Protein AF-A0A7S1L2A6-F1 (afdb_monomer_lite)

InterPro domains:
  IPR002717 Histone acetyltransferase domain, MYST-type [PF01853] (45-205)
  IPR002717 Histone acetyltransferase domain, MYST-type [PS51726] (1-303)
  IPR016181 Acyl-CoA N-acyltransferase [SSF55729] (10-303)
  IPR036388 Winged helix-like DNA-binding domain superfamily [G3DSA:1.10.10.10] (182-202)
  IPR050603 MYST family histone acetyltransferases [PTHR10615] (9-316)

Foldseek 3Di:
DDQDPVNDAPDWDAAQAQRDTDNDPVVNVVVLVVCVVVLDWLHHDAQWQFDDLVLQKTKGKDQCVVSLSSLLSQLVVVVVVDVPRDNDSPSNQKIKIFMWGQCVPPVVPPDPPRDFGPVPDPSTRTGTFWIWIDGPPDQAALTEDTDGPPVCPPVCV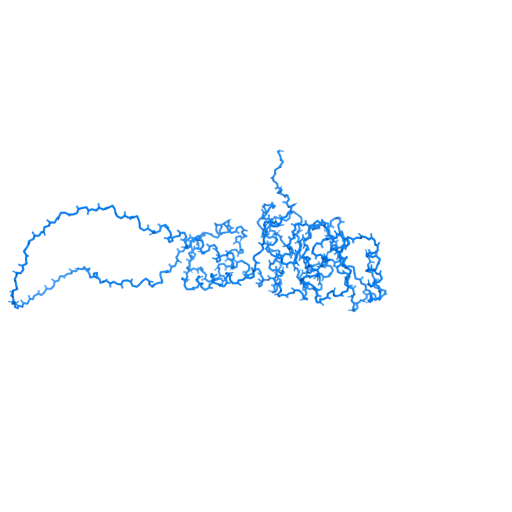LLLRVLVSLLLCVLQVHAYDYDDDDDPVRCVSLLVVLLLLLLVVVVVVVVVVVVVPDDDPPDDDDDDDDDDDDDDDDDDDDDDDDDDDDDDDDDDDPPPWDKDKDKDFLVVSCVVSSHDSVSSVVNCVVVVQFDDDDPRITTGTHTPVNSVVSVVVSVPDDDDNPSVRGHDSHHPDDDD

Organism: Neobodo designis (NCBI:txid312471)

Sequence (336 aa):
QFSPSSGLLHDAYVCPFTLAPFESAARLTRHLHAYVRSGAPLQVPGREIYCDDEAGLSLMELDGRQHTVFCRNVFLLAKCFLECKLVGHDTDLYTVYVVAVHANKRAAGFFRGLPAAADGSSSGPKIFAGYYSYERGSVDNNLACIVTLPCFQGHGLGRFLIEASYAVGYRKGIVGSPERPLSELGRAAYDRYWSEKVWRWVMEEAVGAVEQRRPVQPAAYDAPSNADLDTSRSKGEADGSAGDNESGAGPDGADTGALAVMRVTTHDVAKKLRLDASDVLETVLRLGLVHRTEGRALKLLVPPALAAHEIDRVRRTAAPFRAELLRGVTTTGGSD

Structure (mmCIF, N/CA/C/O backbone):
data_AF-A0A7S1L2A6-F1
#
_entry.id   AF-A0A7S1L2A6-F1
#
loop_
_atom_site.group_PDB
_atom_site.id
_atom_site.type_symbol
_atom_site.label_atom_id
_atom_site.label_alt_id
_atom_site.label_comp_id
_atom_site.label_asym_id
_atom_site.label_entity_id
_atom_site.label_seq_id
_atom_site.pdbx_PDB_ins_code
_atom_site.Cartn_x
_atom_site.Cartn_y
_atom_site.Cartn_z
_atom_site.occupancy
_atom_site.B_iso_or_equiv
_atom_site.auth_seq_id
_atom_site.auth_comp_id
_atom_site.auth_asym_id
_atom_site.auth_atom_id
_atom_site.pdbx_PDB_model_num
ATOM 1 N N . GLN A 1 1 ? 17.360 12.540 -17.311 1.00 49.62 1 GLN A N 1
ATOM 2 C CA . GLN A 1 1 ? 15.912 12.800 -17.169 1.00 49.62 1 GLN A CA 1
ATOM 3 C C . GLN A 1 1 ? 15.287 12.667 -18.544 1.00 49.62 1 GLN A C 1
ATOM 5 O O . GLN A 1 1 ? 15.895 13.125 -19.502 1.00 49.62 1 GLN A O 1
ATOM 10 N N . PHE A 1 2 ? 14.148 11.986 -18.649 1.00 57.25 2 PHE A N 1
ATOM 11 C CA . PHE A 1 2 ? 13.382 11.937 -19.890 1.00 57.25 2 PHE A CA 1
ATOM 12 C C . PHE A 1 2 ? 12.666 13.284 -20.061 1.00 57.25 2 PHE A C 1
ATOM 14 O O . PHE A 1 2 ? 11.938 13.692 -19.161 1.00 57.25 2 PHE A O 1
ATOM 21 N N . SER A 1 3 ? 12.919 13.979 -21.169 1.00 60.72 3 SER A N 1
ATOM 22 C CA . SER A 1 3 ? 12.213 15.204 -21.550 1.00 60.72 3 SER A CA 1
ATOM 23 C C . SER A 1 3 ? 11.768 15.032 -23.001 1.00 60.72 3 SER A C 1
ATOM 25 O O . SER A 1 3 ? 12.643 14.881 -23.861 1.00 60.72 3 SER A O 1
ATOM 27 N N . PRO A 1 4 ? 10.456 14.966 -23.287 1.00 62.94 4 PRO A N 1
ATOM 28 C CA . PRO A 1 4 ? 9.980 14.820 -24.653 1.00 62.94 4 PRO A CA 1
ATOM 29 C C . PRO A 1 4 ? 10.367 16.057 -25.467 1.00 62.94 4 PRO A C 1
ATOM 31 O O . PRO A 1 4 ? 10.271 17.187 -24.988 1.00 62.94 4 PRO A O 1
ATOM 34 N N . SER A 1 5 ? 10.771 15.856 -26.720 1.00 64.94 5 SER A N 1
ATOM 35 C CA . SER A 1 5 ? 11.212 16.936 -27.618 1.00 64.94 5 SER A CA 1
ATOM 36 C C . SER A 1 5 ? 10.139 18.000 -27.894 1.00 64.94 5 SER A C 1
ATOM 38 O O . SER A 1 5 ? 10.475 19.127 -28.236 1.00 64.94 5 SER A O 1
ATOM 40 N N . SER A 1 6 ? 8.859 17.662 -27.719 1.00 65.75 6 SER A N 1
ATOM 41 C CA . SER A 1 6 ? 7.696 18.552 -27.847 1.00 65.75 6 SER A CA 1
ATOM 42 C C . SER A 1 6 ? 7.247 19.194 -26.526 1.00 65.75 6 SER A C 1
ATOM 44 O O . SER A 1 6 ? 6.269 19.935 -26.518 1.00 65.75 6 SER A O 1
ATOM 46 N N . GLY A 1 7 ? 7.874 18.862 -25.392 1.00 69.12 7 GLY A N 1
ATOM 47 C CA . GLY A 1 7 ? 7.428 19.277 -24.053 1.00 69.12 7 GLY A CA 1
ATOM 48 C C . GLY A 1 7 ? 6.146 18.590 -23.548 1.00 69.12 7 GLY A C 1
ATOM 49 O O . GLY A 1 7 ? 5.866 18.635 -22.354 1.00 69.12 7 GLY A O 1
ATOM 50 N N . LEU A 1 8 ? 5.401 17.902 -24.420 1.00 72.88 8 LEU A N 1
ATOM 51 C CA . LEU A 1 8 ? 4.176 17.163 -24.105 1.00 72.88 8 LEU A CA 1
ATOM 52 C C . LEU A 1 8 ? 4.246 15.748 -24.680 1.00 72.88 8 LEU A C 1
ATOM 54 O O . LEU A 1 8 ? 4.584 15.563 -25.851 1.00 72.88 8 LEU A O 1
ATOM 58 N N . LEU A 1 9 ? 3.901 14.760 -23.855 1.00 75.69 9 LEU A N 1
ATOM 59 C CA . LEU A 1 9 ? 3.793 13.355 -24.236 1.00 75.69 9 LEU A CA 1
ATOM 60 C C . LEU A 1 9 ? 2.338 12.904 -24.050 1.00 75.69 9 LEU A C 1
ATOM 62 O O . LEU A 1 9 ? 1.871 12.838 -22.917 1.00 75.69 9 LEU A O 1
ATOM 66 N N . HIS A 1 10 ? 1.635 12.624 -25.152 1.00 81.62 10 HIS A N 1
ATOM 67 C CA . HIS A 1 10 ? 0.242 12.156 -25.115 1.00 81.62 10 HIS A CA 1
ATOM 68 C C . HIS A 1 10 ? 0.137 10.713 -24.613 1.00 81.62 10 HIS A C 1
ATOM 70 O O . HIS A 1 10 ? -0.637 10.443 -23.702 1.00 81.62 10 HIS A O 1
ATOM 76 N N . ASP A 1 11 ? 0.976 9.826 -25.154 1.00 86.69 11 ASP A N 1
ATOM 77 C CA . ASP A 1 11 ? 1.045 8.419 -24.768 1.00 86.69 11 ASP A CA 1
ATOM 78 C C . ASP A 1 11 ? 2.453 8.070 -24.284 1.00 86.69 11 ASP A C 1
ATOM 80 O O . ASP A 1 11 ? 3.447 8.367 -24.951 1.00 86.69 11 ASP A O 1
ATOM 84 N N . ALA A 1 12 ? 2.542 7.405 -23.133 1.00 90.06 12 ALA A N 1
ATOM 85 C CA . ALA A 1 12 ? 3.803 6.954 -22.557 1.00 90.06 12 ALA A CA 1
ATOM 86 C C . ALA A 1 12 ? 3.847 5.428 -22.451 1.00 90.06 12 ALA A C 1
ATOM 88 O O . ALA A 1 12 ? 2.955 4.795 -21.888 1.00 90.06 12 ALA A O 1
ATOM 89 N N . TYR A 1 13 ? 4.939 4.837 -22.926 1.00 91.38 13 TYR A N 1
ATOM 90 C CA . TYR A 1 13 ? 5.228 3.415 -22.777 1.00 91.38 13 TYR A CA 1
ATOM 91 C C . TYR A 1 13 ? 6.149 3.229 -21.576 1.00 91.38 13 TYR A C 1
ATOM 93 O O . TYR A 1 13 ? 7.265 3.737 -21.579 1.00 91.38 13 TYR A O 1
ATOM 101 N N . VAL A 1 14 ? 5.706 2.518 -20.543 1.00 93.19 14 VAL A N 1
ATOM 102 C CA . VAL A 1 14 ? 6.442 2.421 -19.272 1.00 93.19 14 VAL A CA 1
ATOM 103 C C . VAL A 1 14 ? 7.052 1.032 -19.108 1.00 93.19 14 VAL A C 1
ATOM 105 O O . VAL A 1 14 ? 6.375 0.020 -19.277 1.00 93.19 14 VAL A O 1
ATOM 108 N N . CYS A 1 15 ? 8.339 0.964 -18.760 1.00 93.50 15 CYS A N 1
ATOM 109 C CA . CYS A 1 15 ? 8.973 -0.314 -18.433 1.00 93.50 15 CYS A CA 1
ATOM 110 C C . CYS A 1 15 ? 8.440 -0.866 -17.096 1.00 93.50 15 CYS A C 1
ATOM 112 O O . CYS A 1 15 ? 8.539 -0.165 -16.091 1.00 93.50 15 CYS A O 1
ATOM 114 N N . PRO A 1 16 ? 7.972 -2.126 -17.019 1.00 91.62 16 PRO A N 1
ATOM 115 C CA . PRO A 1 16 ? 7.412 -2.695 -15.786 1.00 91.62 16 PRO A CA 1
ATOM 116 C C . PRO A 1 16 ? 8.430 -2.895 -14.648 1.00 91.62 16 PRO A C 1
ATOM 118 O O . PRO A 1 16 ? 8.027 -3.053 -13.497 1.00 91.62 16 PRO A O 1
ATOM 121 N N . PHE A 1 17 ? 9.732 -2.895 -14.958 1.00 92.88 17 PHE A N 1
ATOM 122 C CA . PHE A 1 17 ? 10.811 -3.136 -13.990 1.00 92.88 17 PHE A CA 1
ATOM 123 C C . PHE A 1 17 ? 11.500 -1.847 -13.537 1.00 92.88 17 PHE A C 1
ATOM 125 O O . PHE A 1 17 ? 11.810 -1.689 -12.363 1.00 92.88 17 PHE A O 1
ATOM 132 N N . THR A 1 18 ? 11.735 -0.903 -14.455 1.00 94.44 18 THR A N 1
ATOM 133 C CA . THR A 1 18 ? 12.445 0.357 -14.155 1.00 94.44 18 THR A CA 1
ATOM 134 C C . THR A 1 18 ? 11.518 1.565 -14.029 1.00 94.44 18 THR A C 1
ATOM 136 O O . THR A 1 18 ? 11.962 2.642 -13.624 1.00 94.44 18 THR A O 1
ATOM 139 N N . LEU A 1 19 ? 10.253 1.413 -14.436 1.00 95.12 19 LEU A N 1
ATOM 140 C CA . LEU A 1 19 ? 9.256 2.477 -14.579 1.00 95.12 19 LEU A CA 1
ATOM 141 C C . LEU A 1 19 ? 9.696 3.655 -15.456 1.00 95.12 19 LEU A C 1
ATOM 143 O O . LEU A 1 19 ? 9.077 4.714 -15.435 1.00 95.12 19 LEU A O 1
ATOM 147 N N . ALA A 1 20 ? 10.754 3.483 -16.249 1.00 93.25 20 ALA A N 1
ATOM 148 C CA . ALA A 1 20 ? 11.178 4.505 -17.189 1.00 93.25 20 ALA A CA 1
ATOM 149 C C . ALA A 1 20 ? 10.093 4.692 -18.270 1.00 93.25 20 ALA A C 1
ATOM 151 O O . ALA A 1 20 ? 9.668 3.687 -18.855 1.00 93.25 20 ALA A O 1
ATOM 152 N N . PRO A 1 21 ? 9.647 5.934 -18.534 1.00 91.81 21 PRO A N 1
ATOM 153 C CA . PRO A 1 21 ? 8.737 6.234 -19.630 1.00 91.81 21 PRO A CA 1
ATOM 154 C C . PRO A 1 21 ? 9.493 6.342 -20.964 1.00 91.81 21 PRO A C 1
ATOM 156 O O . PRO A 1 21 ? 10.633 6.807 -21.022 1.00 91.81 21 PRO A O 1
ATOM 159 N N . PHE A 1 22 ? 8.836 5.937 -22.047 1.00 91.06 22 PHE A N 1
ATOM 160 C CA . PHE A 1 22 ? 9.339 5.968 -23.417 1.00 91.06 22 PHE A CA 1
ATOM 161 C C . PHE A 1 22 ? 8.271 6.511 -24.373 1.00 91.06 22 PHE A C 1
ATOM 163 O O . PHE A 1 22 ? 7.085 6.244 -24.207 1.00 91.06 22 PHE A O 1
ATOM 170 N N . GLU A 1 23 ? 8.706 7.217 -25.419 1.00 89.88 23 GLU A N 1
ATOM 171 C CA . GLU A 1 23 ? 7.821 7.838 -26.429 1.00 89.88 23 GLU A CA 1
ATOM 172 C C . GLU A 1 23 ? 7.161 6.837 -27.380 1.00 89.88 23 GLU A C 1
ATOM 174 O O . GLU A 1 23 ? 6.204 7.169 -28.067 1.00 89.88 23 GLU A O 1
ATOM 179 N N . SER A 1 24 ? 7.704 5.624 -27.493 1.00 90.31 24 SER A N 1
ATOM 180 C CA . SER A 1 24 ? 7.185 4.629 -28.427 1.00 90.31 24 SER A CA 1
ATOM 181 C C . SER A 1 24 ? 7.441 3.206 -27.957 1.00 90.31 24 SER A C 1
ATOM 183 O O . SER A 1 24 ? 8.443 2.924 -27.286 1.00 90.31 24 SER A O 1
ATOM 185 N N . ALA A 1 25 ? 6.574 2.289 -28.396 1.00 91.25 25 ALA A N 1
ATOM 186 C CA . ALA A 1 25 ? 6.720 0.856 -28.160 1.00 91.25 25 ALA A CA 1
ATOM 187 C C . ALA A 1 25 ? 8.102 0.345 -28.599 1.00 91.25 25 ALA A C 1
ATOM 189 O O . ALA A 1 25 ? 8.762 -0.362 -27.849 1.00 91.25 25 ALA A O 1
ATOM 190 N N . ALA A 1 26 ? 8.606 0.782 -29.760 1.00 92.12 26 ALA A N 1
ATOM 191 C CA . ALA A 1 26 ? 9.919 0.372 -30.261 1.00 92.12 26 ALA A CA 1
ATOM 192 C C . ALA A 1 26 ? 11.077 0.781 -29.328 1.00 92.12 26 ALA A C 1
ATOM 194 O O . ALA A 1 26 ? 12.044 0.032 -29.163 1.00 92.12 26 ALA A O 1
ATOM 195 N N . ARG A 1 27 ? 11.000 1.961 -28.691 1.00 92.50 27 ARG A N 1
ATOM 196 C CA . ARG A 1 27 ? 12.000 2.388 -27.697 1.00 92.50 27 ARG A CA 1
ATOM 197 C C . ARG A 1 27 ? 11.919 1.542 -26.429 1.00 92.50 27 ARG A C 1
ATOM 199 O O . ARG A 1 27 ? 12.965 1.095 -25.963 1.00 92.50 27 ARG A O 1
ATOM 206 N N . LEU A 1 28 ? 10.709 1.266 -25.938 1.00 92.69 28 LEU A N 1
ATOM 207 C CA . LEU A 1 28 ? 10.500 0.360 -24.808 1.00 92.69 28 LEU A CA 1
ATOM 208 C C . LEU A 1 28 ? 11.028 -1.052 -25.113 1.00 92.69 28 LEU A C 1
ATOM 210 O O . LEU A 1 28 ? 11.753 -1.616 -24.301 1.00 92.69 28 LEU A O 1
ATOM 214 N N . THR A 1 29 ? 10.738 -1.611 -26.289 1.00 91.81 29 THR A N 1
ATOM 215 C CA . THR A 1 29 ? 11.224 -2.937 -26.699 1.00 91.81 29 THR A CA 1
ATOM 216 C C . THR A 1 29 ? 12.749 -2.990 -26.718 1.00 91.81 29 THR A C 1
ATOM 218 O O . THR A 1 29 ? 13.339 -3.903 -26.142 1.00 91.81 29 THR A O 1
ATOM 221 N N . ARG A 1 30 ? 13.422 -1.985 -27.300 1.00 93.31 30 ARG A N 1
ATOM 222 C CA . ARG A 1 30 ? 14.895 -1.902 -27.267 1.00 93.31 30 ARG A CA 1
ATOM 223 C C . ARG A 1 30 ? 15.438 -1.818 -25.840 1.00 93.31 30 ARG A C 1
ATOM 225 O O . ARG A 1 30 ? 16.429 -2.481 -25.539 1.00 93.31 30 ARG A O 1
ATOM 232 N N . HIS A 1 31 ? 14.784 -1.044 -24.971 1.00 93.12 31 HIS A N 1
ATOM 233 C CA . HIS A 1 31 ? 15.132 -0.965 -23.550 1.00 93.12 31 HIS A CA 1
ATOM 234 C C . HIS A 1 31 ? 14.988 -2.320 -22.853 1.00 93.12 31 HIS A C 1
ATOM 236 O O . HIS A 1 31 ? 15.923 -2.755 -22.192 1.00 93.12 31 HIS A O 1
ATOM 242 N N . LEU A 1 32 ? 13.875 -3.031 -23.052 1.00 90.88 32 LEU A N 1
ATOM 243 C CA . LEU A 1 32 ? 13.658 -4.360 -22.474 1.00 90.88 32 LEU A CA 1
ATOM 244 C C . LEU A 1 32 ? 14.703 -5.373 -22.960 1.00 90.88 32 LEU A C 1
ATOM 246 O O . LEU A 1 32 ? 15.259 -6.100 -22.144 1.00 90.88 32 LEU A O 1
ATOM 250 N N . HIS A 1 33 ? 15.051 -5.381 -24.251 1.00 90.44 33 HIS A N 1
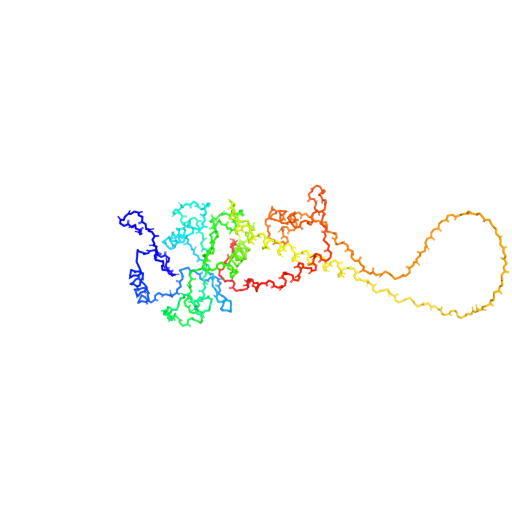ATOM 251 C CA . HIS A 1 33 ? 16.127 -6.240 -24.759 1.00 90.44 33 HIS A CA 1
ATOM 252 C C . HIS A 1 33 ? 17.491 -5.909 -24.144 1.00 90.44 33 HIS A C 1
ATOM 254 O O . HIS A 1 33 ? 18.275 -6.813 -23.860 1.00 90.44 33 HIS A O 1
ATOM 260 N N . ALA A 1 34 ? 17.807 -4.627 -23.950 1.00 91.94 34 ALA A N 1
ATOM 261 C CA . ALA A 1 34 ? 19.038 -4.223 -23.277 1.00 91.94 34 ALA A CA 1
ATOM 262 C C . ALA A 1 34 ? 19.036 -4.634 -21.795 1.00 91.94 34 ALA A C 1
ATOM 264 O O . ALA A 1 34 ? 20.033 -5.168 -21.320 1.00 91.94 34 ALA A O 1
ATOM 265 N N . TYR A 1 35 ? 17.909 -4.452 -21.105 1.00 90.56 35 TYR A N 1
ATOM 266 C CA . TYR A 1 35 ? 17.721 -4.821 -19.702 1.00 90.56 35 TYR A CA 1
ATOM 267 C C . TYR A 1 35 ? 17.848 -6.331 -19.470 1.00 90.56 35 TYR A C 1
ATOM 269 O O . TYR A 1 35 ? 18.517 -6.765 -18.545 1.00 90.56 35 TYR A O 1
ATOM 277 N N . VAL A 1 36 ? 17.268 -7.152 -20.346 1.00 88.19 36 VAL A N 1
ATOM 278 C CA . VAL A 1 36 ? 17.406 -8.614 -20.264 1.00 88.19 36 VAL A CA 1
ATOM 279 C C . VAL A 1 36 ? 18.858 -9.036 -20.511 1.00 88.19 36 VAL A C 1
ATOM 281 O O . VAL A 1 36 ? 19.393 -9.875 -19.793 1.00 88.19 36 VAL A O 1
ATOM 284 N N . ARG A 1 37 ? 19.531 -8.426 -21.498 1.00 89.12 37 ARG A N 1
ATOM 285 C CA . ARG A 1 37 ? 20.938 -8.731 -21.812 1.00 89.12 37 ARG A CA 1
ATOM 286 C C . ARG A 1 37 ? 21.925 -8.290 -20.738 1.00 89.12 37 ARG A C 1
ATOM 288 O O . ARG A 1 37 ? 23.016 -8.844 -20.693 1.00 89.12 37 ARG A O 1
ATOM 295 N N . SER A 1 38 ? 21.579 -7.316 -19.896 1.00 90.06 38 SER A N 1
ATOM 296 C CA . SER A 1 38 ? 22.456 -6.919 -18.792 1.00 90.06 38 SER A CA 1
ATOM 297 C C . SER A 1 38 ? 22.510 -7.960 -17.671 1.00 90.06 38 SER A C 1
ATOM 299 O O . SER A 1 38 ? 23.338 -7.826 -16.776 1.00 90.06 38 SER A O 1
ATOM 301 N N . GLY A 1 39 ? 21.637 -8.977 -17.699 1.00 86.31 39 GLY A N 1
ATOM 302 C CA . GLY A 1 39 ? 21.530 -9.974 -16.635 1.00 86.31 39 GLY A CA 1
ATOM 303 C C . GLY A 1 39 ? 20.910 -9.419 -15.351 1.00 86.31 39 GLY A C 1
ATOM 304 O O . GLY A 1 39 ? 20.994 -10.063 -14.307 1.00 86.31 39 GLY A O 1
ATOM 305 N N . ALA A 1 40 ? 20.302 -8.228 -15.403 1.00 87.06 40 ALA A N 1
ATOM 306 C CA . ALA A 1 40 ? 19.595 -7.673 -14.260 1.00 87.06 40 ALA A CA 1
ATOM 307 C C . ALA A 1 40 ? 18.397 -8.570 -13.879 1.00 87.06 40 ALA A C 1
ATOM 309 O O . ALA A 1 40 ? 17.716 -9.090 -14.770 1.00 87.06 40 ALA A O 1
ATOM 310 N N . PRO A 1 41 ? 18.097 -8.726 -12.577 1.00 88.44 41 PRO A N 1
ATOM 311 C CA . PRO A 1 41 ? 16.904 -9.439 -12.132 1.00 88.44 41 PRO A CA 1
ATOM 312 C C . PRO A 1 41 ? 15.642 -8.848 -12.765 1.00 88.44 41 PRO A C 1
ATOM 314 O O . PRO A 1 41 ? 15.485 -7.631 -12.783 1.00 88.44 41 PRO A O 1
ATOM 317 N N . LEU A 1 42 ? 14.719 -9.685 -13.250 1.00 90.81 42 LEU A N 1
ATOM 318 C CA . LEU A 1 42 ? 13.463 -9.236 -13.871 1.00 90.81 42 LEU A CA 1
ATOM 319 C C . LEU A 1 42 ? 12.436 -8.806 -12.814 1.00 90.81 42 LEU A C 1
ATOM 321 O O . LEU A 1 42 ? 11.355 -9.381 -12.690 1.00 90.81 42 LEU A O 1
ATOM 325 N N . GLN A 1 43 ? 12.795 -7.802 -12.023 1.00 92.31 43 GLN A N 1
ATOM 326 C CA . GLN A 1 43 ? 11.983 -7.268 -10.941 1.00 92.31 43 GLN A CA 1
ATOM 327 C C . GLN A 1 43 ? 12.241 -5.775 -10.731 1.00 92.31 43 GLN A C 1
ATOM 329 O O . GLN A 1 43 ? 13.247 -5.224 -11.181 1.00 92.31 43 GLN A O 1
ATOM 334 N N . VAL A 1 44 ? 11.325 -5.114 -10.026 1.00 94.44 44 VAL A N 1
ATOM 335 C CA . VAL A 1 44 ? 11.562 -3.755 -9.517 1.00 94.44 44 VAL A CA 1
ATOM 336 C C . VAL A 1 44 ? 12.776 -3.737 -8.567 1.00 94.44 44 VAL A C 1
ATOM 338 O O . VAL A 1 44 ? 13.068 -4.756 -7.937 1.00 94.44 44 VAL A O 1
ATOM 341 N N . PRO A 1 45 ? 13.514 -2.619 -8.447 1.00 95.12 45 PRO A N 1
ATOM 342 C CA . PRO A 1 45 ? 14.660 -2.532 -7.547 1.00 95.12 45 PRO A CA 1
ATOM 343 C C . PRO A 1 45 ? 14.237 -2.508 -6.071 1.00 95.12 45 PRO A C 1
ATOM 345 O O . PRO A 1 45 ? 13.060 -2.360 -5.741 1.00 95.12 45 PRO A O 1
ATOM 348 N N . GLY A 1 46 ? 15.228 -2.604 -5.185 1.00 94.75 46 GLY A N 1
ATOM 349 C CA . GLY A 1 46 ? 15.042 -2.572 -3.737 1.00 94.75 46 GLY A CA 1
ATOM 350 C C . GLY A 1 46 ? 15.306 -3.908 -3.066 1.00 94.75 46 GLY A C 1
ATOM 351 O O . GLY A 1 46 ? 15.622 -4.912 -3.707 1.00 94.75 46 GLY A O 1
ATOM 352 N N . ARG A 1 47 ? 15.168 -3.906 -1.743 1.00 95.12 47 ARG A N 1
ATOM 353 C CA . ARG A 1 47 ? 15.278 -5.105 -0.920 1.00 95.12 47 ARG A CA 1
ATOM 354 C C . ARG A 1 47 ? 13.915 -5.771 -0.818 1.00 95.12 47 ARG A C 1
ATOM 356 O O . ARG A 1 47 ? 12.964 -5.150 -0.353 1.00 95.12 47 ARG A O 1
ATOM 363 N N . GLU A 1 48 ? 13.821 -7.040 -1.195 1.00 95.12 48 GLU A N 1
ATOM 364 C CA . GLU A 1 48 ? 12.601 -7.813 -0.974 1.00 95.12 48 GLU A CA 1
ATOM 365 C C . GLU A 1 48 ? 12.410 -8.070 0.524 1.00 95.12 48 GLU A C 1
ATOM 367 O O . GLU A 1 48 ? 13.202 -8.772 1.155 1.00 95.12 48 GLU A O 1
ATOM 372 N N . ILE A 1 49 ? 11.360 -7.481 1.096 1.00 96.00 49 ILE A N 1
ATOM 373 C CA . ILE A 1 49 ? 11.012 -7.644 2.511 1.00 96.00 49 ILE A CA 1
ATOM 374 C C . ILE A 1 49 ? 9.811 -8.563 2.706 1.00 96.00 49 ILE A C 1
ATOM 376 O O . ILE A 1 49 ? 9.526 -8.939 3.830 1.00 96.00 49 ILE A O 1
ATOM 380 N N . TYR A 1 50 ? 9.097 -8.945 1.652 1.00 95.69 50 TYR A N 1
ATOM 381 C CA . TYR A 1 50 ? 7.983 -9.889 1.717 1.00 95.69 50 TYR A CA 1
ATOM 382 C C . TYR A 1 50 ? 7.890 -10.631 0.390 1.00 95.69 50 TYR A C 1
ATOM 384 O O . TYR A 1 50 ? 7.971 -10.002 -0.664 1.00 95.69 50 TYR A O 1
ATOM 392 N N . CYS A 1 51 ? 7.667 -11.940 0.438 1.00 93.81 51 CYS A N 1
ATOM 393 C CA . CYS A 1 51 ? 7.372 -12.748 -0.738 1.00 93.81 51 CYS A CA 1
ATOM 394 C C . CYS A 1 51 ? 6.331 -13.793 -0.353 1.00 93.81 51 CYS A C 1
ATOM 396 O O . CYS A 1 51 ? 6.580 -14.610 0.535 1.00 93.81 51 CYS A O 1
ATOM 398 N N . ASP A 1 52 ? 5.185 -13.751 -1.023 1.00 92.75 52 ASP A N 1
ATOM 399 C CA . ASP A 1 52 ? 4.145 -14.765 -0.934 1.00 92.75 52 ASP A CA 1
ATOM 400 C C . ASP A 1 52 ? 3.957 -15.364 -2.324 1.00 92.75 52 ASP A C 1
ATOM 402 O O . ASP A 1 52 ? 3.268 -14.814 -3.189 1.00 92.75 52 ASP A O 1
ATOM 406 N N . ASP A 1 53 ? 4.629 -16.492 -2.548 1.00 88.56 53 ASP A N 1
ATOM 407 C CA . ASP A 1 53 ? 4.530 -17.213 -3.809 1.00 88.56 53 ASP A CA 1
ATOM 408 C C . ASP A 1 53 ? 3.110 -17.739 -4.019 1.00 88.56 53 ASP A C 1
ATOM 410 O O . ASP A 1 53 ? 2.632 -17.739 -5.149 1.00 88.56 53 ASP A O 1
ATOM 414 N N . GLU A 1 54 ? 2.409 -18.168 -2.970 1.00 88.00 54 GLU A N 1
ATOM 415 C CA . GLU A 1 54 ? 1.042 -18.687 -3.074 1.00 88.00 54 GLU A CA 1
ATOM 416 C C . GLU A 1 54 ? 0.085 -17.589 -3.545 1.00 88.00 54 GLU A C 1
ATOM 418 O O . GLU A 1 54 ? -0.641 -17.767 -4.525 1.00 88.00 54 GLU A O 1
ATOM 423 N N . ALA A 1 55 ? 0.167 -16.408 -2.928 1.00 89.06 55 ALA A N 1
ATOM 424 C CA . ALA A 1 55 ? -0.591 -15.242 -3.357 1.00 89.06 55 ALA A CA 1
ATOM 425 C C . ALA A 1 55 ? -0.079 -14.646 -4.680 1.00 89.06 55 ALA A C 1
ATOM 427 O O . ALA A 1 55 ? -0.823 -13.916 -5.337 1.00 89.06 55 ALA A O 1
ATOM 428 N N . GLY A 1 56 ? 1.156 -14.941 -5.090 1.00 91.75 56 GLY A N 1
ATOM 429 C CA . GLY A 1 56 ? 1.770 -14.443 -6.318 1.00 91.75 56 GLY A CA 1
ATOM 430 C C . GLY A 1 56 ? 2.157 -12.965 -6.247 1.00 91.75 56 GLY A C 1
ATOM 431 O O . GLY A 1 56 ? 1.913 -12.226 -7.209 1.00 91.75 56 GLY A O 1
ATOM 432 N N . LEU A 1 57 ? 2.682 -12.511 -5.106 1.00 93.81 57 LEU A N 1
ATOM 433 C CA . LEU A 1 57 ? 3.091 -11.122 -4.897 1.00 93.81 57 LEU A CA 1
ATOM 434 C C . LEU A 1 57 ? 4.291 -10.983 -3.949 1.00 93.81 57 LEU A C 1
ATOM 436 O O . LEU A 1 57 ? 4.537 -11.824 -3.087 1.00 93.81 57 LEU A O 1
ATOM 440 N N . SER A 1 58 ? 5.000 -9.866 -4.083 1.00 95.31 58 SER A N 1
ATOM 441 C CA . SER A 1 58 ? 6.144 -9.482 -3.255 1.00 95.31 58 SER A CA 1
ATOM 442 C C . SER A 1 58 ? 6.051 -8.018 -2.823 1.00 95.31 58 SER A C 1
ATOM 444 O O . SER A 1 58 ? 5.428 -7.207 -3.510 1.00 95.31 58 SER A O 1
ATOM 446 N N . LEU A 1 59 ? 6.705 -7.664 -1.713 1.00 97.50 59 LEU A N 1
ATOM 447 C CA . LEU A 1 59 ? 6.891 -6.279 -1.268 1.00 97.50 59 LEU A CA 1
ATOM 448 C C . LEU A 1 59 ? 8.380 -5.935 -1.252 1.00 97.50 59 LEU A C 1
ATOM 450 O O . LEU A 1 59 ? 9.182 -6.603 -0.595 1.00 97.50 59 LEU A O 1
ATOM 454 N N . MET A 1 60 ? 8.723 -4.858 -1.945 1.00 97.25 60 MET A N 1
ATOM 455 C CA . MET A 1 60 ? 10.083 -4.355 -2.091 1.00 97.25 60 MET A CA 1
ATOM 456 C C . MET A 1 60 ? 10.212 -3.056 -1.303 1.00 97.25 60 MET A C 1
ATOM 458 O O . MET A 1 60 ? 9.391 -2.157 -1.466 1.00 97.25 60 MET A O 1
ATOM 462 N N . GLU A 1 61 ? 11.226 -2.951 -0.452 1.00 97.75 61 GLU A N 1
ATOM 463 C CA . GLU A 1 61 ? 11.579 -1.732 0.273 1.00 97.75 61 GLU A CA 1
ATOM 464 C C . GLU A 1 61 ? 12.711 -1.008 -0.454 1.00 97.75 61 GLU A C 1
ATOM 466 O O . GLU A 1 61 ? 13.760 -1.590 -0.744 1.00 97.75 61 GLU A O 1
ATOM 471 N N . LEU A 1 62 ? 12.500 0.274 -0.738 1.00 97.12 62 LEU A N 1
ATOM 472 C CA . LEU A 1 62 ? 13.447 1.127 -1.433 1.00 97.12 62 LEU A CA 1
ATOM 473 C C . LEU A 1 62 ? 13.780 2.348 -0.585 1.00 97.12 62 LEU A C 1
ATOM 475 O O . LEU A 1 62 ? 12.900 3.112 -0.181 1.00 97.12 62 LEU A O 1
ATOM 479 N N . ASP A 1 63 ? 15.074 2.584 -0.401 1.00 96.31 63 ASP A N 1
ATOM 480 C CA . ASP A 1 63 ? 15.574 3.874 0.048 1.00 96.31 63 ASP A CA 1
ATOM 481 C C . ASP A 1 63 ? 15.532 4.872 -1.121 1.00 96.31 63 ASP A C 1
ATOM 483 O O . ASP A 1 63 ? 16.231 4.696 -2.123 1.00 96.31 63 ASP A O 1
ATOM 487 N N . GLY A 1 64 ? 14.744 5.944 -1.001 1.00 95.00 64 GLY A N 1
ATOM 488 C CA . GLY A 1 64 ? 14.655 6.970 -2.037 1.00 95.00 64 GLY A CA 1
ATOM 489 C C . GLY A 1 64 ? 15.934 7.788 -2.265 1.00 95.00 64 GLY A C 1
ATOM 490 O O . GLY A 1 64 ? 16.029 8.439 -3.306 1.00 95.00 64 GLY A O 1
ATOM 491 N N . ARG A 1 65 ? 16.934 7.708 -1.370 1.00 94.56 65 ARG A N 1
ATOM 492 C CA . ARG A 1 65 ? 18.303 8.225 -1.582 1.00 94.56 65 ARG A CA 1
ATOM 493 C C . ARG A 1 65 ? 19.128 7.326 -2.495 1.00 94.56 65 ARG A C 1
ATOM 495 O O . ARG A 1 65 ? 19.938 7.815 -3.273 1.00 94.56 65 ARG A O 1
ATOM 502 N N . GLN A 1 66 ? 18.939 6.012 -2.380 1.00 96.06 66 GLN A N 1
ATOM 503 C CA . GLN A 1 66 ? 19.702 5.013 -3.136 1.00 96.06 66 GLN A CA 1
ATOM 504 C C . GLN A 1 66 ? 19.075 4.750 -4.510 1.00 96.06 66 GLN A C 1
ATOM 506 O O . GLN A 1 66 ? 19.778 4.521 -5.491 1.00 96.06 66 GLN A O 1
ATOM 511 N N . HIS A 1 67 ? 17.744 4.817 -4.600 1.00 95.62 67 HIS A N 1
ATOM 512 C CA . HIS A 1 67 ? 16.976 4.519 -5.809 1.00 95.62 67 HIS A CA 1
ATOM 513 C C . HIS A 1 67 ? 16.278 5.756 -6.398 1.00 95.62 67 HIS A C 1
ATOM 515 O O . HIS A 1 67 ? 15.169 5.660 -6.924 1.00 95.62 67 HIS A O 1
ATOM 521 N N . THR A 1 68 ? 16.939 6.918 -6.363 1.00 94.50 68 THR A N 1
ATOM 522 C CA . THR A 1 68 ? 16.394 8.231 -6.760 1.00 94.50 68 THR A CA 1
ATOM 523 C C . THR A 1 68 ? 15.660 8.220 -8.101 1.00 94.50 68 THR A C 1
ATOM 525 O O . THR A 1 68 ? 14.544 8.722 -8.206 1.00 94.50 68 THR A O 1
ATOM 528 N N . VAL A 1 69 ? 16.254 7.636 -9.149 1.00 94.00 69 VAL A N 1
ATOM 529 C CA . VAL A 1 69 ? 15.647 7.618 -10.494 1.00 94.00 69 VAL A CA 1
ATOM 530 C C . VAL A 1 69 ? 14.357 6.799 -10.513 1.00 94.00 69 VAL A C 1
ATOM 532 O O . VAL A 1 69 ? 13.348 7.254 -11.046 1.00 94.00 69 VAL A O 1
ATOM 535 N N . PHE A 1 70 ? 14.374 5.614 -9.903 1.00 95.62 70 PHE A N 1
ATOM 536 C CA . PHE A 1 70 ? 13.200 4.751 -9.851 1.00 95.62 70 PHE A CA 1
ATOM 537 C C . PHE A 1 70 ? 12.089 5.381 -9.004 1.00 95.62 70 PHE A C 1
ATOM 539 O O . PHE A 1 70 ? 10.951 5.462 -9.457 1.00 95.62 70 PHE A O 1
ATOM 546 N N . CYS A 1 71 ? 12.414 5.914 -7.823 1.00 95.75 71 CYS A N 1
ATOM 547 C CA . CYS A 1 71 ? 11.436 6.577 -6.959 1.00 95.75 71 CYS A CA 1
ATOM 548 C C . CYS A 1 71 ? 10.825 7.824 -7.617 1.00 95.75 71 CYS A C 1
ATOM 550 O O . CYS A 1 71 ? 9.624 8.053 -7.488 1.00 95.75 71 CYS A O 1
ATOM 552 N N . ARG A 1 72 ? 11.601 8.589 -8.399 1.00 94.25 72 ARG A N 1
ATOM 553 C CA . ARG A 1 72 ? 11.059 9.693 -9.210 1.00 94.25 72 ARG A CA 1
ATOM 554 C C . ARG A 1 72 ? 10.054 9.190 -10.243 1.00 94.25 72 ARG A C 1
ATOM 556 O O . ARG A 1 72 ? 8.986 9.780 -10.369 1.00 94.25 72 ARG A O 1
ATOM 563 N N . ASN A 1 73 ? 10.351 8.088 -10.931 1.00 94.50 73 ASN A N 1
ATOM 564 C CA . ASN A 1 73 ? 9.410 7.477 -11.872 1.00 94.50 73 ASN A CA 1
ATOM 565 C C . ASN A 1 73 ? 8.130 6.995 -11.167 1.00 94.50 73 ASN A C 1
ATOM 567 O O . ASN A 1 73 ? 7.038 7.236 -11.674 1.00 94.50 73 ASN A O 1
ATOM 571 N N . VAL A 1 74 ? 8.246 6.386 -9.977 1.00 95.06 74 VAL A N 1
ATOM 572 C CA . VAL A 1 74 ? 7.089 6.013 -9.142 1.00 95.06 74 VAL A CA 1
ATOM 573 C C . VAL A 1 74 ? 6.240 7.242 -8.822 1.00 95.06 74 VAL A C 1
ATOM 575 O O . VAL A 1 74 ? 5.028 7.203 -9.002 1.00 95.06 74 VAL A O 1
ATOM 578 N N . PHE A 1 75 ? 6.847 8.343 -8.373 1.00 94.00 75 PHE A N 1
ATOM 579 C CA . PHE A 1 75 ? 6.109 9.547 -7.978 1.00 94.00 75 PHE A CA 1
ATOM 580 C C . PHE A 1 75 ? 5.437 10.247 -9.159 1.00 94.00 75 PHE A C 1
ATOM 582 O O . PHE A 1 75 ? 4.310 10.719 -9.011 1.00 94.00 75 PHE A O 1
ATOM 589 N N . LEU A 1 76 ? 6.091 10.275 -10.323 1.00 91.44 76 LEU A N 1
ATOM 590 C CA . LEU A 1 76 ? 5.502 10.780 -11.563 1.00 91.44 76 LEU A CA 1
ATOM 591 C C . LEU A 1 76 ? 4.296 9.934 -11.981 1.00 91.44 76 LEU A C 1
ATOM 593 O O . LEU A 1 76 ? 3.225 10.483 -12.220 1.00 91.44 76 LEU A O 1
ATOM 597 N N . LEU A 1 77 ? 4.442 8.606 -11.987 1.00 92.12 77 LEU A N 1
ATOM 598 C CA . LEU A 1 77 ? 3.348 7.686 -12.302 1.00 92.12 77 LEU A CA 1
ATOM 599 C C . LEU A 1 77 ? 2.191 7.823 -11.302 1.00 92.12 77 LEU A C 1
ATOM 601 O O . LEU A 1 77 ? 1.027 7.830 -11.686 1.00 92.12 77 LEU A O 1
ATOM 605 N N . ALA A 1 78 ? 2.503 7.980 -10.017 1.00 93.06 78 ALA A N 1
ATOM 606 C CA . ALA A 1 78 ? 1.517 8.177 -8.964 1.00 93.06 78 ALA A CA 1
ATOM 607 C C . ALA A 1 78 ? 0.721 9.471 -9.139 1.00 93.06 78 ALA A C 1
ATOM 609 O O . ALA A 1 78 ? -0.481 9.485 -8.886 1.00 93.06 78 ALA A O 1
ATOM 610 N N . LYS A 1 79 ? 1.368 10.556 -9.585 1.00 91.38 79 LYS A N 1
ATOM 611 C CA . LYS A 1 79 ? 0.708 11.850 -9.793 1.00 91.38 79 LYS A CA 1
ATOM 612 C C . LYS A 1 79 ? -0.419 11.775 -10.825 1.00 91.38 79 LYS A C 1
ATOM 614 O O . LYS A 1 79 ? -1.378 12.538 -10.709 1.00 91.38 79 LYS A O 1
ATOM 619 N N . CYS A 1 80 ? -0.332 10.850 -11.782 1.00 90.81 80 CYS A N 1
ATOM 620 C CA . CYS A 1 80 ? -1.392 10.587 -12.756 1.00 90.81 80 CYS A CA 1
ATOM 621 C C . CYS A 1 80 ? -2.681 10.046 -12.115 1.00 90.81 80 CYS A C 1
ATOM 623 O O . CYS A 1 80 ? -3.741 10.158 -12.718 1.00 90.81 80 CYS A O 1
ATOM 625 N N . PHE A 1 81 ? -2.596 9.466 -10.912 1.00 91.75 81 PHE A N 1
ATOM 626 C CA . PHE A 1 81 ? -3.720 8.821 -10.221 1.00 91.75 81 PHE A CA 1
ATOM 627 C C . PHE A 1 81 ? -4.032 9.432 -8.846 1.00 91.75 81 PHE A C 1
ATOM 629 O O . PHE A 1 81 ? -5.019 9.055 -8.220 1.00 91.75 81 PHE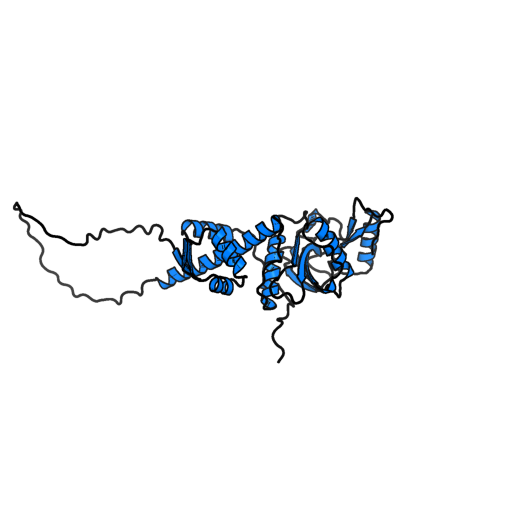 A O 1
ATOM 636 N N . LEU A 1 82 ? -3.193 10.353 -8.361 1.00 91.25 82 LEU A N 1
ATOM 637 C CA . LEU A 1 82 ? -3.363 11.058 -7.094 1.00 91.25 82 LEU A CA 1
ATOM 638 C C . LEU A 1 82 ? -3.497 12.561 -7.334 1.00 91.25 82 LEU A C 1
ATOM 640 O O . LEU A 1 82 ? -2.530 13.257 -7.665 1.00 91.25 82 LEU A O 1
ATOM 644 N N . GLU A 1 83 ? -4.702 13.071 -7.109 1.00 87.06 83 GLU A N 1
ATOM 645 C CA . GLU A 1 83 ? -5.017 14.494 -7.234 1.00 87.06 83 GLU A CA 1
ATOM 646 C C . GLU A 1 83 ? -4.233 15.324 -6.215 1.00 87.06 83 GLU A C 1
ATOM 648 O O . GLU A 1 83 ? -3.530 16.257 -6.600 1.00 87.06 83 GLU A O 1
ATOM 653 N N . CYS A 1 84 ? -4.251 14.907 -4.945 1.00 84.00 84 CYS A N 1
ATOM 654 C CA . CYS A 1 84 ? -3.627 15.621 -3.828 1.00 84.00 84 CYS A CA 1
ATOM 655 C C . CYS A 1 84 ? -2.108 15.417 -3.706 1.00 84.00 84 CYS A C 1
ATOM 657 O O . CYS A 1 84 ? -1.488 15.974 -2.804 1.00 84.00 84 CYS A O 1
ATOM 659 N N . LYS A 1 85 ? -1.476 14.629 -4.587 1.00 84.31 85 LYS A N 1
ATOM 660 C CA . LYS A 1 85 ? -0.021 14.448 -4.539 1.00 84.31 85 LYS A CA 1
ATOM 661 C C . LYS A 1 85 ? 0.679 15.685 -5.096 1.00 84.31 85 LYS A C 1
ATOM 663 O O . LYS A 1 85 ? 0.540 15.998 -6.278 1.00 84.31 85 LYS A O 1
ATOM 668 N N . LEU A 1 86 ? 1.504 16.329 -4.277 1.00 81.00 86 LEU A N 1
ATOM 669 C CA . LEU A 1 86 ? 2.439 17.348 -4.749 1.00 81.00 86 LEU A CA 1
ATOM 670 C C . LEU A 1 86 ? 3.559 16.683 -5.566 1.00 81.00 86 LEU A C 1
ATOM 672 O O . LEU A 1 86 ? 4.091 15.632 -5.189 1.00 81.00 86 LEU A O 1
ATOM 676 N N . VAL A 1 87 ? 3.911 17.276 -6.710 1.00 66.69 87 VAL A N 1
ATOM 677 C CA . VAL A 1 87 ? 5.044 16.817 -7.529 1.00 66.69 87 VAL A CA 1
ATOM 678 C C . VAL A 1 87 ? 6.334 17.281 -6.858 1.00 66.69 87 VAL A C 1
ATOM 680 O O . VAL A 1 87 ? 6.847 18.353 -7.153 1.00 66.69 87 VAL A O 1
ATOM 683 N N . GLY A 1 88 ? 6.832 16.481 -5.917 1.00 66.88 88 GLY A N 1
ATOM 684 C CA . GLY A 1 88 ? 8.145 16.670 -5.301 1.00 66.88 88 GLY A CA 1
ATOM 685 C C . GLY A 1 88 ? 9.228 15.848 -6.004 1.00 66.88 88 GLY A C 1
ATOM 686 O O . GLY A 1 88 ? 8.971 14.737 -6.479 1.00 66.88 88 GLY A O 1
ATOM 687 N N . HIS A 1 89 ? 10.453 16.376 -6.050 1.00 69.69 89 HIS A N 1
ATOM 688 C CA . HIS A 1 89 ? 11.639 15.650 -6.531 1.00 69.69 89 HIS A CA 1
ATOM 689 C C . HIS A 1 89 ? 12.515 15.085 -5.402 1.00 69.69 89 HIS A C 1
ATOM 691 O O . HIS A 1 89 ? 13.499 14.389 -5.699 1.00 69.69 89 HIS A O 1
ATOM 697 N N . ASP A 1 90 ? 12.115 15.336 -4.155 1.00 86.38 90 ASP A N 1
ATOM 698 C CA . ASP A 1 90 ? 12.830 15.022 -2.915 1.00 86.38 90 ASP A CA 1
ATOM 699 C C . ASP A 1 90 ? 12.555 13.577 -2.490 1.00 86.38 90 ASP A C 1
ATOM 701 O O . ASP A 1 90 ? 11.906 13.278 -1.487 1.00 86.38 90 ASP A O 1
ATOM 705 N N . THR A 1 91 ? 12.989 12.629 -3.323 1.00 91.19 91 THR A N 1
ATOM 706 C CA . THR A 1 91 ? 12.829 11.199 -3.024 1.00 91.19 91 THR A CA 1
ATOM 707 C C . THR A 1 91 ? 13.614 10.779 -1.789 1.00 91.19 91 THR A C 1
ATOM 709 O O . THR A 1 91 ? 13.273 9.781 -1.166 1.00 91.19 91 THR A O 1
ATOM 712 N N . ASP A 1 92 ? 14.647 11.528 -1.419 1.00 92.75 92 ASP A N 1
ATOM 713 C CA . ASP A 1 92 ? 15.526 11.276 -0.284 1.00 92.75 92 ASP A CA 1
ATOM 714 C C . ASP A 1 92 ? 14.833 11.361 1.081 1.00 92.75 92 ASP A C 1
ATOM 716 O O . ASP A 1 92 ? 15.328 10.767 2.046 1.00 92.75 92 ASP A O 1
ATOM 720 N N . LEU A 1 93 ? 13.682 12.035 1.149 1.00 93.69 93 LEU A N 1
ATOM 721 C CA . LEU A 1 93 ? 12.834 12.100 2.339 1.00 93.69 93 LEU A CA 1
ATOM 722 C C . LEU A 1 93 ? 12.023 10.818 2.557 1.00 93.69 93 LEU A C 1
ATOM 724 O O . LEU A 1 93 ? 11.536 10.579 3.658 1.00 93.69 93 LEU A O 1
ATOM 728 N N . TYR A 1 94 ? 11.900 9.956 1.544 1.00 95.12 94 TYR A N 1
ATOM 729 C CA . TYR A 1 94 ? 10.963 8.839 1.575 1.00 95.12 94 TYR A CA 1
ATOM 730 C C . TYR A 1 94 ? 11.653 7.473 1.594 1.00 95.12 94 TYR A C 1
ATOM 732 O O . TYR A 1 94 ? 12.667 7.223 0.937 1.00 95.12 94 TYR A O 1
ATOM 740 N N . THR A 1 95 ? 11.040 6.547 2.328 1.00 96.38 95 THR A N 1
ATOM 741 C CA . THR A 1 95 ? 11.158 5.108 2.069 1.00 96.38 95 THR A CA 1
ATOM 742 C C . THR A 1 95 ? 9.950 4.688 1.239 1.00 96.38 95 THR A C 1
ATOM 744 O O . THR A 1 95 ? 8.813 5.009 1.585 1.00 96.38 95 THR A O 1
ATOM 747 N N . VAL A 1 96 ? 10.183 4.005 0.123 1.00 97.19 96 VAL A N 1
ATOM 748 C CA . VAL A 1 96 ? 9.136 3.617 -0.829 1.00 97.19 96 VAL A CA 1
ATOM 749 C C . VAL A 1 96 ? 8.953 2.107 -0.771 1.00 97.19 96 VAL A C 1
ATOM 751 O O . VAL A 1 96 ? 9.917 1.359 -0.887 1.00 97.19 96 VAL A O 1
ATOM 754 N N . TYR A 1 97 ? 7.713 1.662 -0.600 1.00 98.06 97 TYR A N 1
ATOM 755 C CA . TYR A 1 97 ? 7.343 0.255 -0.523 1.00 98.06 97 TYR A CA 1
ATOM 756 C C . TYR A 1 97 ? 6.517 -0.120 -1.741 1.00 98.06 97 TYR A C 1
ATOM 758 O O . TYR A 1 97 ? 5.412 0.385 -1.923 1.00 98.06 97 TYR A O 1
ATOM 766 N N . VAL A 1 98 ? 7.049 -0.992 -2.587 1.00 98.38 98 VAL A N 1
ATOM 767 C CA . VAL A 1 98 ? 6.433 -1.374 -3.859 1.00 98.38 98 VAL A CA 1
ATOM 768 C C . VAL A 1 98 ? 5.862 -2.772 -3.757 1.00 98.38 98 VAL A C 1
ATOM 770 O O . VAL A 1 98 ? 6.595 -3.714 -3.462 1.00 98.38 98 VAL A O 1
ATOM 773 N N . VAL A 1 99 ? 4.571 -2.920 -4.061 1.00 97.44 99 VAL A N 1
ATOM 774 C CA . VAL A 1 99 ? 3.993 -4.240 -4.312 1.00 97.44 99 VAL A CA 1
ATOM 775 C C . VAL A 1 99 ? 4.254 -4.627 -5.761 1.00 97.44 99 VAL A C 1
ATOM 777 O O . VAL A 1 99 ? 3.931 -3.885 -6.696 1.00 97.44 99 VAL A O 1
ATOM 780 N N . ALA A 1 100 ? 4.850 -5.800 -5.937 1.00 95.81 100 ALA A N 1
ATOM 781 C CA . ALA A 1 100 ? 5.108 -6.394 -7.233 1.00 95.81 100 ALA A CA 1
ATOM 782 C C . ALA A 1 100 ? 4.304 -7.689 -7.381 1.00 95.81 100 ALA A C 1
ATOM 784 O O . ALA A 1 100 ? 4.325 -8.538 -6.493 1.00 95.81 100 ALA A O 1
ATOM 785 N N . VAL A 1 101 ? 3.596 -7.849 -8.496 1.00 94.25 101 VAL A N 1
ATOM 786 C CA . VAL A 1 101 ? 2.882 -9.091 -8.820 1.00 94.25 101 VAL A CA 1
ATOM 787 C C . VAL A 1 101 ? 3.786 -10.032 -9.600 1.00 94.25 101 VAL A C 1
ATOM 789 O O . VAL A 1 101 ? 4.559 -9.609 -10.460 1.00 94.25 101 VAL A O 1
ATOM 792 N N . HIS A 1 102 ? 3.676 -11.324 -9.318 1.00 91.62 102 HIS A N 1
ATOM 793 C CA . HIS A 1 102 ? 4.413 -12.363 -10.030 1.00 91.62 102 HIS A CA 1
ATOM 794 C C . HIS A 1 102 ? 3.781 -12.579 -11.408 1.00 91.62 102 HIS A C 1
ATOM 796 O O . HIS A 1 102 ? 2.603 -12.944 -11.518 1.00 91.62 102 HIS A O 1
ATOM 802 N N . ALA A 1 103 ? 4.558 -12.351 -12.466 1.00 87.19 103 ALA A N 1
ATOM 803 C CA . ALA A 1 103 ? 4.103 -12.409 -13.853 1.00 87.19 103 ALA A CA 1
ATOM 804 C C . ALA A 1 103 ? 3.506 -13.771 -14.207 1.00 87.19 103 ALA A C 1
ATOM 806 O O . ALA A 1 103 ? 2.480 -13.836 -14.867 1.00 87.19 103 ALA A O 1
ATOM 807 N N . ASN A 1 104 ? 4.086 -14.855 -13.693 1.00 80.50 104 ASN A N 1
ATOM 808 C CA . ASN A 1 104 ? 3.638 -16.218 -13.978 1.00 80.50 104 ASN A CA 1
ATOM 809 C C . ASN A 1 104 ? 2.361 -16.619 -13.216 1.00 80.50 104 ASN A C 1
ATOM 811 O O . ASN A 1 104 ? 1.845 -17.713 -13.425 1.00 80.50 104 ASN A O 1
ATOM 815 N N . LYS A 1 105 ? 1.855 -15.754 -12.326 1.00 81.06 105 LYS A N 1
ATOM 816 C CA . LYS A 1 105 ? 0.654 -15.991 -11.515 1.00 81.06 105 LYS A CA 1
ATOM 817 C C . LYS A 1 105 ? -0.374 -14.892 -11.769 1.00 81.06 105 LYS A C 1
ATOM 819 O O . LYS A 1 105 ? -1.108 -14.946 -12.752 1.00 81.06 105 LYS A O 1
ATOM 824 N N . ARG A 1 106 ? -0.389 -13.848 -10.933 1.00 76.69 106 ARG A N 1
ATOM 825 C CA . ARG A 1 106 ? -1.379 -12.756 -10.992 1.00 76.69 106 ARG A CA 1
ATOM 826 C C . ARG A 1 106 ? -1.325 -11.926 -12.276 1.00 76.69 106 ARG A C 1
ATOM 828 O O . ARG A 1 106 ? -2.310 -11.274 -12.603 1.00 76.69 106 ARG A O 1
ATOM 835 N N . ALA A 1 107 ? -0.206 -11.944 -12.999 1.00 70.19 107 ALA A N 1
ATOM 836 C CA . ALA A 1 107 ? -0.012 -11.146 -14.211 1.00 70.19 107 ALA A CA 1
ATOM 837 C C . ALA A 1 107 ? 0.070 -11.973 -15.514 1.00 70.19 107 ALA A C 1
ATOM 839 O O . ALA A 1 107 ? 0.379 -11.412 -16.569 1.00 70.19 107 ALA A O 1
ATOM 840 N N . ALA A 1 108 ? -0.270 -13.270 -15.475 1.00 63.94 108 ALA A N 1
ATOM 841 C CA . ALA A 1 108 ? -0.035 -14.201 -16.587 1.00 63.94 108 ALA A CA 1
ATOM 842 C C . ALA A 1 108 ? -0.804 -13.844 -17.874 1.00 63.94 108 ALA A C 1
ATOM 844 O O . ALA A 1 108 ? -0.376 -14.189 -18.976 1.00 63.94 108 ALA A O 1
ATOM 845 N N . GLY A 1 109 ? -1.929 -13.132 -17.749 1.00 66.25 109 GLY A N 1
ATOM 846 C CA . GLY A 1 109 ? -2.699 -12.622 -18.887 1.00 66.25 109 GLY A CA 1
ATOM 847 C C . GLY A 1 109 ? -2.170 -11.305 -19.465 1.00 66.25 109 GLY A C 1
ATOM 848 O O . GLY A 1 109 ? -2.227 -11.114 -20.676 1.00 66.25 109 GLY A O 1
ATOM 849 N N . PHE A 1 110 ? -1.631 -10.417 -18.622 1.00 66.94 110 PHE A N 1
ATOM 850 C CA . PHE A 1 110 ? -1.243 -9.053 -19.010 1.00 66.94 110 PHE A CA 1
ATOM 851 C C . PHE A 1 110 ? 0.152 -8.969 -19.628 1.00 66.94 110 PHE A C 1
ATOM 853 O O . PHE A 1 110 ? 0.385 -8.141 -20.503 1.00 66.94 110 PHE A O 1
ATOM 860 N N . PHE A 1 111 ? 1.078 -9.823 -19.192 1.00 68.69 111 PHE A N 1
ATOM 861 C CA . PHE A 1 111 ? 2.483 -9.749 -19.594 1.00 68.69 111 PHE A CA 1
ATOM 862 C C . PHE A 1 111 ? 2.967 -11.027 -20.281 1.00 68.69 111 PHE A C 1
ATOM 864 O O . PHE A 1 111 ? 4.055 -11.542 -20.008 1.00 68.69 111 PHE A O 1
ATOM 871 N N . ARG A 1 112 ? 2.145 -11.547 -21.200 1.00 64.50 112 ARG A N 1
ATOM 872 C CA . ARG A 1 112 ? 2.532 -12.663 -22.069 1.00 64.50 112 ARG A CA 1
ATOM 873 C C . ARG A 1 112 ? 3.769 -12.292 -22.889 1.00 64.50 112 ARG A C 1
ATOM 875 O O . ARG A 1 112 ? 3.820 -11.226 -23.494 1.00 64.50 112 ARG A O 1
ATOM 882 N N . GLY A 1 113 ? 4.750 -13.192 -22.921 1.00 66.75 113 GLY A N 1
ATOM 883 C CA . GLY A 1 113 ? 5.983 -13.013 -23.695 1.00 66.75 113 GLY A CA 1
ATOM 884 C C . GLY A 1 113 ? 7.122 -12.306 -22.957 1.00 66.75 113 GLY A C 1
ATOM 885 O O . GLY A 1 113 ? 8.157 -12.051 -23.572 1.00 66.75 113 GLY A O 1
ATOM 886 N N . LEU A 1 114 ? 6.983 -12.013 -21.656 1.00 73.56 114 LEU A N 1
ATOM 887 C CA . LEU A 1 114 ? 8.152 -11.684 -20.839 1.00 73.56 114 LEU A CA 1
ATOM 888 C C . LEU A 1 114 ? 9.098 -12.896 -20.758 1.00 73.56 114 LEU A C 1
ATOM 890 O O . LEU A 1 114 ? 8.626 -14.030 -20.638 1.00 73.56 114 LEU A O 1
ATOM 894 N N . PRO A 1 115 ? 10.424 -12.678 -20.804 1.00 70.00 115 PRO A N 1
ATOM 895 C CA . PRO A 1 115 ? 11.381 -13.755 -20.614 1.00 70.00 115 PRO A CA 1
ATOM 896 C C . PRO A 1 115 ? 11.242 -14.364 -19.216 1.00 70.00 115 PRO A C 1
ATOM 898 O O . PRO A 1 115 ? 10.881 -13.679 -18.255 1.00 70.00 115 PRO A O 1
ATOM 901 N N . ALA A 1 116 ? 11.545 -15.659 -19.108 1.00 68.44 116 ALA A N 1
ATOM 902 C CA . ALA A 1 116 ? 11.644 -16.321 -17.815 1.00 68.44 116 ALA A CA 1
ATOM 903 C C . ALA A 1 116 ? 12.717 -15.628 -16.960 1.00 68.44 116 ALA A C 1
ATOM 905 O O . ALA A 1 116 ? 13.734 -15.165 -17.484 1.00 68.44 116 ALA A O 1
ATOM 906 N N . ALA A 1 117 ? 12.481 -15.539 -15.651 1.00 67.06 117 ALA A N 1
ATOM 907 C CA . ALA A 1 117 ? 13.464 -14.978 -14.737 1.00 67.06 117 ALA A CA 1
ATOM 908 C C . ALA A 1 117 ? 14.748 -15.823 -14.788 1.00 67.06 117 ALA A C 1
ATOM 910 O O . ALA A 1 117 ? 14.711 -17.042 -14.623 1.00 67.06 117 ALA A O 1
ATOM 911 N N . ALA A 1 118 ? 15.877 -15.170 -15.076 1.00 60.59 118 ALA A N 1
ATOM 912 C CA . ALA A 1 118 ? 17.172 -15.831 -15.250 1.00 60.59 118 ALA A CA 1
ATOM 913 C C . ALA A 1 118 ? 17.758 -16.372 -13.932 1.00 60.59 118 ALA A C 1
ATOM 915 O O . ALA A 1 118 ? 18.704 -17.151 -13.954 1.00 60.59 118 ALA A O 1
ATOM 916 N N . ASP A 1 119 ? 17.196 -15.964 -12.794 1.00 62.72 119 ASP A N 1
ATOM 917 C CA . ASP A 1 119 ? 17.627 -16.329 -11.444 1.00 62.72 119 ASP A CA 1
ATOM 918 C C . ASP A 1 119 ? 17.074 -17.683 -10.963 1.00 62.72 119 ASP A C 1
ATOM 920 O O . ASP A 1 119 ? 17.363 -18.099 -9.843 1.00 62.72 119 ASP A O 1
ATOM 924 N N . GLY A 1 120 ? 16.280 -18.380 -11.786 1.00 58.28 120 GLY A N 1
ATOM 925 C CA . GLY A 1 120 ? 15.635 -19.636 -11.395 1.00 58.28 120 GLY A CA 1
ATOM 926 C C . GLY A 1 120 ? 14.580 -19.463 -10.297 1.00 58.28 120 GLY A C 1
ATOM 927 O O . GLY A 1 120 ? 14.150 -20.455 -9.709 1.00 58.28 120 GLY A O 1
ATOM 928 N N . SER A 1 121 ? 14.153 -18.227 -10.011 1.00 64.69 121 SER A N 1
ATOM 929 C CA . SER A 1 121 ? 13.134 -17.951 -9.004 1.00 64.69 121 SER A CA 1
ATOM 930 C C . SER A 1 121 ? 11.794 -18.572 -9.405 1.00 64.69 121 SER A C 1
ATOM 932 O O . SER A 1 121 ? 11.265 -18.314 -10.491 1.00 64.69 121 SER A O 1
ATOM 934 N N . SER A 1 122 ? 11.199 -19.347 -8.494 1.00 66.00 122 SER A N 1
ATOM 935 C CA . SER A 1 122 ? 9.878 -19.976 -8.657 1.00 66.00 122 SER A CA 1
ATOM 936 C C . SER A 1 122 ? 8.754 -18.963 -8.926 1.00 66.00 122 SER A C 1
ATOM 938 O O . SER A 1 122 ? 7.734 -19.312 -9.524 1.00 66.00 122 SER A O 1
ATOM 940 N N . SER A 1 123 ? 8.935 -17.704 -8.515 1.00 71.88 123 SER A N 1
ATOM 941 C CA . SER A 1 123 ? 7.976 -16.608 -8.706 1.00 71.88 123 SER A CA 1
ATOM 942 C C . SER A 1 123 ? 8.010 -15.977 -10.104 1.00 71.88 123 SER A C 1
ATOM 944 O O . SER A 1 123 ? 7.046 -15.319 -10.503 1.00 71.88 123 SER A O 1
ATOM 946 N N . GLY A 1 124 ? 9.065 -16.205 -10.894 1.00 82.75 124 GLY A N 1
ATOM 947 C CA . GLY A 1 124 ? 9.243 -15.545 -12.189 1.00 82.75 124 GLY A CA 1
ATOM 948 C C . GLY A 1 124 ? 9.396 -14.016 -12.078 1.00 82.75 124 GLY A C 1
ATOM 949 O O . GLY A 1 124 ? 9.707 -13.498 -11.004 1.00 82.75 124 GLY A O 1
ATOM 950 N N . PRO A 1 125 ? 9.197 -13.269 -13.184 1.00 89.75 125 PRO A N 1
ATOM 951 C CA . PRO A 1 125 ? 9.341 -11.814 -13.179 1.00 89.75 125 PRO A CA 1
ATOM 952 C C . PRO A 1 125 ? 8.379 -11.124 -12.200 1.00 89.75 125 PRO A C 1
ATOM 954 O O . PRO A 1 125 ? 7.193 -11.457 -12.161 1.00 89.75 125 PRO A O 1
ATOM 957 N N . LYS A 1 126 ? 8.854 -10.125 -11.446 1.00 92.69 126 LYS A N 1
ATOM 958 C CA . LYS A 1 126 ? 8.050 -9.390 -10.450 1.00 92.69 126 LYS A CA 1
ATOM 959 C C . LYS A 1 126 ? 7.771 -7.967 -10.931 1.00 92.69 126 LYS A C 1
ATOM 961 O O . LYS A 1 126 ? 8.655 -7.115 -10.976 1.00 92.69 126 LYS A O 1
ATOM 966 N N . ILE A 1 127 ? 6.527 -7.712 -11.310 1.00 93.38 127 ILE A N 1
ATOM 967 C CA . ILE A 1 127 ? 6.111 -6.514 -12.046 1.00 93.38 127 ILE A CA 1
ATOM 968 C C . ILE A 1 127 ? 5.487 -5.511 -11.086 1.00 93.38 127 ILE A C 1
ATOM 970 O O . ILE A 1 127 ? 4.639 -5.887 -10.280 1.00 93.38 127 ILE A O 1
ATOM 974 N N . PHE A 1 128 ? 5.867 -4.236 -11.191 1.00 96.31 128 PHE A N 1
ATOM 975 C CA . PHE A 1 128 ? 5.247 -3.157 -10.425 1.00 96.31 128 PHE A CA 1
ATOM 976 C C . PHE A 1 128 ? 3.713 -3.182 -10.541 1.00 96.31 128 PHE A C 1
ATOM 978 O O . PHE A 1 128 ? 3.173 -3.144 -11.647 1.00 96.31 128 PHE A O 1
ATOM 985 N N . ALA A 1 129 ? 3.017 -3.189 -9.403 1.00 96.25 129 ALA A N 1
ATOM 986 C CA . ALA A 1 129 ? 1.554 -3.141 -9.357 1.00 96.25 129 ALA A CA 1
ATOM 987 C C . ALA A 1 129 ? 0.999 -1.976 -8.528 1.00 96.25 129 ALA A C 1
ATOM 989 O O . ALA A 1 129 ? -0.140 -1.547 -8.723 1.00 96.25 129 ALA A O 1
ATOM 990 N N . GLY A 1 130 ? 1.799 -1.441 -7.615 1.00 97.25 130 GLY A N 1
ATOM 991 C CA . GLY A 1 130 ? 1.419 -0.338 -6.752 1.00 97.25 130 GLY A CA 1
ATOM 992 C C . GLY A 1 130 ? 2.515 -0.029 -5.747 1.00 97.25 130 GLY A C 1
ATOM 993 O O . GLY A 1 130 ? 3.533 -0.719 -5.683 1.00 97.25 130 GLY A O 1
ATOM 994 N N . TYR A 1 131 ? 2.303 1.002 -4.945 1.00 97.88 131 TYR A N 1
ATOM 995 C CA . TYR A 1 131 ? 3.231 1.364 -3.887 1.00 97.88 131 TYR A CA 1
ATOM 996 C C . TYR A 1 131 ? 2.530 2.108 -2.752 1.00 97.88 131 TYR A C 1
ATOM 998 O O . TYR A 1 131 ? 1.436 2.650 -2.931 1.00 97.88 131 TYR A O 1
ATOM 1006 N N . TYR A 1 132 ? 3.210 2.190 -1.613 1.00 97.56 132 TYR A N 1
ATOM 1007 C CA . TYR A 1 132 ? 3.028 3.287 -0.676 1.00 97.56 132 TYR A CA 1
ATOM 1008 C C . TYR A 1 132 ? 4.369 3.942 -0.325 1.00 97.56 132 TYR A C 1
ATOM 1010 O O . TYR A 1 132 ? 5.427 3.323 -0.444 1.00 97.56 132 TYR A O 1
ATOM 1018 N N . SER A 1 133 ? 4.351 5.211 0.075 1.00 95.81 133 SER A N 1
ATOM 1019 C CA . SER A 1 133 ? 5.531 5.917 0.590 1.00 95.81 133 SER A CA 1
ATOM 1020 C C . SER A 1 133 ? 5.390 6.200 2.077 1.00 95.81 133 SER A C 1
ATOM 1022 O O . SER A 1 133 ? 4.290 6.441 2.558 1.00 95.81 133 SER A O 1
ATOM 1024 N N . TYR A 1 134 ? 6.512 6.199 2.786 1.00 95.19 134 TYR A N 1
ATOM 1025 C CA . TYR A 1 134 ? 6.636 6.602 4.182 1.00 95.19 134 TYR A CA 1
ATOM 1026 C C . TYR A 1 134 ? 7.688 7.708 4.274 1.00 95.19 134 TYR A C 1
ATOM 1028 O O . TYR A 1 134 ? 8.800 7.538 3.765 1.00 95.19 134 TYR A O 1
ATOM 1036 N N . GLU A 1 135 ? 7.337 8.836 4.886 1.00 93.56 135 GLU A N 1
ATOM 1037 C CA . GLU A 1 135 ? 8.268 9.937 5.131 1.00 93.56 135 GLU A CA 1
ATOM 1038 C C . GLU A 1 135 ? 9.173 9.605 6.324 1.00 93.56 135 GLU A C 1
ATOM 1040 O O . GLU A 1 135 ? 8.719 9.224 7.404 1.00 93.56 135 GLU A O 1
ATOM 1045 N N . ARG A 1 136 ? 10.485 9.717 6.125 1.00 90.38 136 ARG A N 1
ATOM 1046 C CA . ARG A 1 136 ? 11.483 9.373 7.138 1.00 90.38 136 ARG A CA 1
ATOM 1047 C C . ARG A 1 136 ? 11.383 10.318 8.326 1.00 90.38 136 ARG A C 1
ATOM 1049 O O . ARG A 1 136 ? 11.484 11.527 8.170 1.00 90.38 136 ARG A O 1
ATOM 1056 N N . GLY A 1 137 ? 11.285 9.743 9.520 1.00 88.00 137 GLY A N 1
ATOM 1057 C CA . GLY A 1 137 ? 11.181 10.515 10.757 1.00 88.00 137 GLY A CA 1
ATOM 1058 C C . GLY A 1 137 ? 9.756 10.958 11.081 1.00 88.00 137 GLY A C 1
ATOM 1059 O O . GLY A 1 137 ? 9.555 11.545 12.139 1.00 88.00 137 GLY A O 1
ATOM 1060 N N . SER A 1 138 ? 8.766 10.640 10.237 1.00 89.50 138 SER A N 1
ATOM 1061 C CA . SER A 1 138 ? 7.366 10.842 10.600 1.00 89.50 138 SER A CA 1
ATOM 1062 C C . SER A 1 138 ? 6.982 9.902 11.743 1.00 89.50 138 SER A C 1
ATOM 1064 O O . SER A 1 138 ? 7.185 8.683 11.655 1.00 89.50 138 SER A O 1
ATOM 1066 N N . VAL A 1 139 ? 6.466 10.491 12.822 1.00 84.75 139 VAL A N 1
ATOM 1067 C CA . VAL A 1 139 ? 5.994 9.787 14.025 1.00 84.75 139 VAL A CA 1
ATOM 1068 C C . VAL A 1 139 ? 4.484 9.567 14.001 1.00 84.75 139 VAL A C 1
ATOM 1070 O O . VAL A 1 139 ? 4.019 8.536 14.479 1.00 84.75 139 VAL A O 1
ATOM 1073 N N . ASP A 1 140 ? 3.746 10.493 13.386 1.00 87.94 140 ASP A N 1
ATOM 1074 C CA . ASP A 1 140 ? 2.283 10.469 13.330 1.00 87.94 140 ASP A CA 1
ATOM 1075 C C . ASP A 1 140 ? 1.769 9.659 12.134 1.00 87.94 140 ASP A C 1
ATOM 1077 O O . ASP A 1 140 ? 0.746 8.978 12.234 1.00 87.94 140 ASP A O 1
ATOM 1081 N N . ASN A 1 141 ? 2.497 9.681 11.008 1.00 93.12 141 ASN A N 1
ATOM 1082 C CA . ASN A 1 141 ? 2.057 9.034 9.778 1.00 93.12 141 ASN A CA 1
ATOM 1083 C C . ASN A 1 141 ? 2.869 7.776 9.472 1.00 93.12 141 ASN A C 1
ATOM 1085 O O . ASN A 1 141 ? 4.089 7.824 9.336 1.00 93.12 141 ASN A O 1
ATOM 1089 N N . ASN A 1 142 ? 2.196 6.642 9.271 1.00 93.88 142 ASN A N 1
ATOM 1090 C CA . ASN A 1 142 ? 2.851 5.419 8.784 1.00 93.88 142 ASN A CA 1
ATOM 1091 C C . ASN A 1 142 ? 2.826 5.297 7.249 1.00 93.88 142 ASN A C 1
ATOM 1093 O O . ASN A 1 142 ? 3.451 4.394 6.684 1.00 93.88 142 ASN A O 1
ATOM 1097 N N . LEU A 1 143 ? 2.108 6.201 6.579 1.00 95.38 143 LEU A N 1
ATOM 1098 C CA . LEU A 1 143 ? 1.896 6.203 5.141 1.00 95.38 143 LEU A CA 1
ATOM 1099 C C . LEU A 1 143 ? 1.612 7.629 4.658 1.00 95.38 143 LEU A C 1
ATOM 1101 O O . LEU A 1 143 ? 0.722 8.280 5.183 1.00 95.38 143 LEU A O 1
ATOM 1105 N N . ALA A 1 144 ? 2.336 8.083 3.638 1.00 94.31 144 ALA A N 1
ATOM 1106 C CA . ALA A 1 144 ? 2.171 9.397 3.012 1.00 94.31 144 ALA A CA 1
ATOM 1107 C C . ALA A 1 144 ? 1.293 9.329 1.750 1.00 94.31 144 ALA A C 1
ATOM 1109 O O . ALA A 1 144 ? 0.281 10.004 1.614 1.00 94.31 144 ALA A O 1
ATOM 1110 N N . CYS A 1 145 ? 1.643 8.461 0.799 1.00 95.25 145 CYS A N 1
ATOM 1111 C CA . CYS A 1 145 ? 0.852 8.235 -0.414 1.00 95.25 145 CYS A CA 1
ATOM 1112 C C . CYS A 1 145 ? 0.672 6.739 -0.634 1.00 95.25 145 CYS A C 1
ATOM 1114 O O . CYS A 1 145 ? 1.580 5.969 -0.333 1.00 95.25 145 CYS A O 1
ATOM 1116 N N . ILE A 1 146 ? -0.451 6.343 -1.231 1.00 96.94 146 ILE A N 1
ATOM 1117 C CA . ILE A 1 146 ? -0.738 4.962 -1.627 1.00 96.94 146 ILE A CA 1
ATOM 1118 C C . ILE A 1 146 ? -1.405 4.934 -2.998 1.00 96.94 146 ILE A C 1
ATOM 1120 O O . ILE A 1 146 ? -2.341 5.685 -3.255 1.00 96.94 146 ILE A O 1
ATOM 1124 N N . VAL A 1 147 ? -0.933 4.052 -3.879 1.00 96.19 147 VAL A N 1
ATOM 1125 C CA . VAL A 1 147 ? -1.529 3.813 -5.199 1.00 96.19 147 VAL A CA 1
ATOM 1126 C C . VAL A 1 147 ? -1.464 2.332 -5.527 1.00 96.19 147 VAL A C 1
ATOM 1128 O O . VAL A 1 147 ? -0.421 1.698 -5.403 1.00 96.19 147 VAL A O 1
ATOM 1131 N N . THR A 1 148 ? -2.568 1.796 -6.033 1.00 96.31 148 THR A N 1
ATOM 1132 C CA . THR A 1 148 ? -2.569 0.582 -6.856 1.00 96.31 148 THR A CA 1
ATOM 1133 C C . THR A 1 148 ? -2.880 0.999 -8.286 1.00 96.31 148 THR A C 1
ATOM 1135 O O . THR A 1 148 ? -3.814 1.783 -8.489 1.00 96.31 148 THR A O 1
ATOM 1138 N N . LEU A 1 149 ? -2.116 0.504 -9.265 1.00 94.81 149 LEU A N 1
ATOM 1139 C CA . LEU A 1 149 ? -2.383 0.814 -10.670 1.00 94.81 149 LEU A CA 1
ATOM 1140 C C . LEU A 1 149 ? -3.818 0.417 -11.035 1.00 94.81 149 LEU A C 1
ATOM 1142 O O . LEU A 1 149 ? -4.263 -0.645 -10.592 1.00 94.81 149 LEU A O 1
ATOM 1146 N N . PRO A 1 150 ? -4.526 1.202 -11.868 1.00 94.06 150 PRO A N 1
ATOM 1147 C CA . PRO A 1 150 ? -5.918 0.923 -12.223 1.00 94.06 150 PRO A CA 1
ATOM 1148 C C . PRO A 1 150 ? -6.170 -0.516 -12.695 1.00 94.06 150 PRO A C 1
ATOM 1150 O O . PRO A 1 150 ? -7.123 -1.146 -12.249 1.00 94.06 150 PRO A O 1
ATOM 1153 N N . CYS A 1 151 ? -5.269 -1.086 -13.503 1.00 91.25 151 CYS A N 1
ATOM 1154 C CA . CYS A 1 151 ? -5.373 -2.466 -13.994 1.00 91.25 151 CYS A CA 1
ATOM 1155 C C . CYS A 1 151 ? -5.280 -3.549 -12.902 1.00 91.25 151 CYS A C 1
ATOM 1157 O O . CYS A 1 151 ? -5.656 -4.691 -13.151 1.00 91.25 151 CYS A O 1
ATOM 1159 N N . PHE A 1 152 ? -4.812 -3.208 -11.698 1.00 92.00 152 PHE A N 1
ATOM 1160 C CA . PHE A 1 152 ? -4.716 -4.119 -10.556 1.00 92.00 152 PHE A CA 1
ATOM 1161 C C . PHE A 1 152 ? -5.656 -3.756 -9.396 1.00 92.00 152 PHE A C 1
ATOM 1163 O O . PHE A 1 152 ? -5.656 -4.428 -8.358 1.00 92.00 152 PHE A O 1
ATOM 1170 N N . GLN A 1 153 ? -6.484 -2.718 -9.539 1.00 91.56 153 GLN A N 1
ATOM 1171 C CA . GLN A 1 153 ? -7.506 -2.389 -8.543 1.00 91.56 153 GLN A CA 1
ATOM 1172 C C . GLN A 1 153 ? -8.574 -3.491 -8.469 1.00 91.56 153 GLN A C 1
ATOM 1174 O O . GLN A 1 153 ? -8.719 -4.299 -9.382 1.00 91.56 153 GLN A O 1
ATOM 1179 N N . GLY A 1 154 ? -9.270 -3.599 -7.335 1.00 86.31 154 GLY A N 1
ATOM 1180 C CA . GLY A 1 154 ? -10.255 -4.667 -7.092 1.00 86.31 154 GLY A CA 1
ATOM 1181 C C . GLY A 1 154 ? -9.668 -6.046 -6.742 1.00 86.31 154 GLY A C 1
ATOM 1182 O O . GLY A 1 154 ? -10.395 -6.901 -6.254 1.00 86.31 154 GLY A O 1
ATOM 1183 N N . HIS A 1 155 ? -8.352 -6.252 -6.879 1.00 87.38 155 HIS A N 1
ATOM 1184 C CA . HIS A 1 155 ? -7.681 -7.541 -6.624 1.00 87.38 155 HIS A CA 1
ATOM 1185 C C . HIS A 1 155 ? -7.030 -7.640 -5.226 1.00 87.38 155 HIS A C 1
ATOM 1187 O O . HIS A 1 155 ? -6.074 -8.389 -5.010 1.00 87.38 155 HIS A O 1
ATOM 1193 N N . GLY A 1 156 ? -7.494 -6.832 -4.268 1.00 89.88 156 GLY A N 1
ATOM 1194 C CA . GLY A 1 156 ? -7.018 -6.845 -2.877 1.00 89.88 156 GLY A CA 1
ATOM 1195 C C . GLY A 1 156 ? -5.653 -6.189 -2.619 1.00 89.88 156 GLY A C 1
ATOM 1196 O O . GLY A 1 156 ? -5.245 -6.110 -1.465 1.00 89.88 156 GLY A O 1
ATOM 1197 N N . LEU A 1 157 ? -4.958 -5.663 -3.638 1.00 93.69 157 LEU A N 1
ATOM 1198 C CA . LEU A 1 157 ? -3.627 -5.055 -3.460 1.00 93.69 157 LEU A CA 1
ATOM 1199 C C . LEU A 1 157 ? -3.633 -3.781 -2.603 1.00 93.69 157 LEU A C 1
ATOM 1201 O O . LEU A 1 157 ? -2.713 -3.573 -1.820 1.00 93.69 157 LEU A O 1
ATOM 1205 N N . GLY A 1 158 ? -4.678 -2.953 -2.700 1.00 94.56 158 GLY A N 1
ATOM 1206 C CA . GLY A 1 158 ? -4.814 -1.769 -1.843 1.00 94.56 158 GLY A CA 1
ATOM 1207 C C . GLY A 1 158 ? -4.910 -2.149 -0.364 1.00 94.56 158 GLY A C 1
ATOM 1208 O O . GLY A 1 158 ? -4.207 -1.588 0.469 1.00 94.56 158 GLY A O 1
ATOM 1209 N N . ARG A 1 159 ? -5.705 -3.182 -0.052 1.00 93.56 159 ARG A N 1
ATOM 1210 C CA . ARG A 1 159 ? -5.789 -3.750 1.299 1.00 93.56 159 ARG A CA 1
ATOM 1211 C C . ARG A 1 159 ? -4.446 -4.326 1.749 1.00 93.56 159 ARG A C 1
ATOM 1213 O O . ARG A 1 159 ? -4.030 -4.049 2.865 1.00 93.56 159 ARG A O 1
ATOM 1220 N N . PHE A 1 160 ? -3.766 -5.073 0.880 1.00 95.50 160 PHE A N 1
ATOM 1221 C CA . PHE A 1 160 ? -2.433 -5.607 1.159 1.00 95.50 160 PHE A CA 1
ATOM 1222 C C . PHE A 1 160 ? -1.431 -4.499 1.515 1.00 95.50 160 PHE A C 1
ATOM 1224 O O . PHE A 1 160 ? -0.708 -4.631 2.495 1.00 95.50 160 PHE A O 1
ATOM 1231 N N . LEU A 1 161 ? -1.405 -3.391 0.766 1.00 97.12 161 LEU A N 1
ATOM 1232 C CA . LEU A 1 161 ? -0.514 -2.256 1.038 1.00 97.12 161 LEU A CA 1
ATOM 1233 C C . LEU A 1 161 ? -0.834 -1.573 2.380 1.00 97.12 161 LEU A C 1
ATOM 1235 O O . LEU A 1 161 ? 0.094 -1.211 3.098 1.00 97.12 161 LEU A O 1
ATOM 1239 N N . ILE A 1 162 ? -2.117 -1.443 2.740 1.00 96.94 162 ILE A N 1
ATOM 1240 C CA . ILE A 1 162 ? -2.543 -0.934 4.058 1.00 96.94 162 ILE A CA 1
ATOM 1241 C C . ILE A 1 162 ? -2.099 -1.891 5.175 1.00 96.94 162 ILE A C 1
ATOM 1243 O O . ILE A 1 162 ? -1.514 -1.470 6.168 1.00 96.94 162 ILE A O 1
ATOM 1247 N N . GLU A 1 163 ? -2.341 -3.194 5.022 1.00 95.44 163 GLU A N 1
ATOM 1248 C CA . GLU A 1 163 ? -1.924 -4.206 6.001 1.00 95.44 163 GLU A CA 1
ATOM 1249 C C . GLU A 1 163 ? -0.395 -4.235 6.164 1.00 95.44 163 GLU A C 1
ATOM 1251 O O . GLU A 1 163 ? 0.111 -4.291 7.289 1.00 95.44 163 GLU A O 1
ATOM 1256 N N . ALA A 1 164 ? 0.341 -4.113 5.058 1.00 96.12 164 ALA A N 1
ATOM 1257 C CA . ALA A 1 164 ? 1.793 -4.025 5.051 1.00 96.12 164 ALA A CA 1
ATOM 1258 C C . ALA A 1 164 ? 2.309 -2.757 5.747 1.00 96.12 164 ALA A C 1
ATOM 1260 O O . ALA A 1 164 ? 3.257 -2.859 6.525 1.00 96.12 164 ALA A O 1
ATOM 1261 N N . SER A 1 165 ? 1.697 -1.585 5.528 1.00 96.50 165 SER A N 1
ATOM 1262 C CA . SER A 1 165 ? 2.148 -0.336 6.160 1.00 96.50 165 SER A CA 1
ATOM 1263 C C . SER A 1 165 ? 2.025 -0.393 7.681 1.00 96.50 165 SER A C 1
ATOM 1265 O O . SER A 1 165 ? 2.977 -0.054 8.390 1.00 96.50 165 SER A O 1
ATOM 1267 N N . TYR A 1 166 ? 0.915 -0.933 8.193 1.00 95.94 166 TYR A N 1
ATOM 1268 C CA . TYR A 1 166 ? 0.760 -1.196 9.621 1.00 95.94 166 TYR A CA 1
ATOM 1269 C C . TYR A 1 166 ? 1.755 -2.246 10.116 1.00 95.94 166 TYR A C 1
ATOM 1271 O O . TYR A 1 166 ? 2.439 -1.997 11.103 1.00 95.94 166 TYR A O 1
ATOM 1279 N N . ALA A 1 167 ? 1.912 -3.385 9.435 1.00 94.88 167 ALA A N 1
ATOM 1280 C CA . ALA A 1 167 ? 2.839 -4.436 9.864 1.00 94.88 167 ALA A CA 1
ATOM 1281 C C . ALA A 1 167 ? 4.307 -3.970 9.906 1.00 94.88 167 ALA A C 1
ATOM 1283 O O . ALA A 1 167 ? 5.044 -4.312 10.835 1.00 94.88 167 ALA A O 1
ATOM 1284 N N . VAL A 1 168 ? 4.734 -3.169 8.928 1.00 94.31 168 VAL A N 1
ATOM 1285 C CA . VAL A 1 168 ? 6.068 -2.559 8.897 1.00 94.31 168 VAL A CA 1
ATOM 1286 C C . VAL A 1 168 ? 6.206 -1.517 10.007 1.00 94.31 168 VAL A C 1
ATOM 1288 O O . VAL A 1 168 ? 7.176 -1.576 10.763 1.00 94.31 168 VAL A O 1
ATOM 1291 N N . GLY A 1 169 ? 5.236 -0.608 10.156 1.00 92.81 169 GLY A N 1
ATOM 1292 C CA . GLY A 1 169 ? 5.223 0.388 11.234 1.00 92.81 169 GLY A CA 1
ATOM 1293 C C . GLY A 1 169 ? 5.307 -0.264 12.613 1.00 92.81 169 GLY A C 1
ATOM 1294 O O . GLY A 1 169 ? 6.133 0.110 13.442 1.00 92.81 169 GLY A O 1
ATOM 1295 N N . TYR A 1 170 ? 4.566 -1.352 12.812 1.00 92.38 170 TYR A N 1
ATOM 1296 C CA . TYR A 1 170 ? 4.556 -2.127 14.044 1.00 92.38 170 TYR A CA 1
ATOM 1297 C C . TYR A 1 170 ? 5.905 -2.710 14.434 1.00 92.38 170 TYR A C 1
ATOM 1299 O O . TYR A 1 170 ? 6.195 -2.768 15.629 1.00 92.38 170 TYR A O 1
ATOM 1307 N N . ARG A 1 171 ? 6.708 -3.145 13.460 1.00 90.50 171 ARG A N 1
ATOM 1308 C CA . ARG A 1 171 ? 8.078 -3.621 13.699 1.00 90.50 171 ARG A CA 1
ATOM 1309 C C . ARG A 1 171 ? 9.049 -2.476 13.959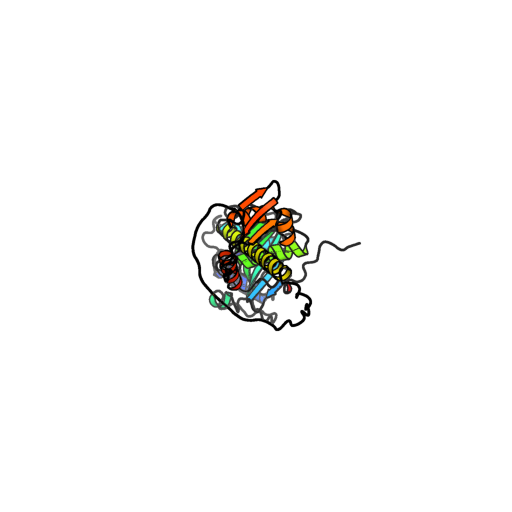 1.00 90.50 171 ARG A C 1
ATOM 1311 O O . ARG A 1 171 ? 10.035 -2.672 14.654 1.00 90.50 171 ARG A O 1
ATOM 1318 N N . LYS A 1 172 ? 8.754 -1.281 13.448 1.00 88.19 172 LYS A N 1
ATOM 1319 C CA . LYS A 1 172 ? 9.512 -0.049 13.711 1.00 88.19 172 LYS A CA 1
ATOM 1320 C C . LYS A 1 172 ? 9.099 0.660 15.007 1.00 88.19 172 LYS A C 1
ATOM 1322 O O . LYS A 1 172 ? 9.676 1.686 15.338 1.00 88.19 172 LYS A O 1
ATOM 1327 N N . GLY A 1 173 ? 8.107 0.137 15.734 1.00 88.38 173 GLY A N 1
ATOM 1328 C CA . GLY A 1 173 ? 7.580 0.772 16.947 1.00 88.38 173 GLY A CA 1
ATOM 1329 C C . GLY A 1 173 ? 6.684 1.986 16.680 1.00 88.38 173 GLY A C 1
ATOM 1330 O O . GLY A 1 173 ? 6.390 2.733 17.604 1.00 88.38 173 GLY A O 1
ATOM 1331 N N . ILE A 1 174 ? 6.228 2.172 15.439 1.00 87.56 174 ILE A N 1
ATOM 1332 C CA . ILE A 1 174 ? 5.385 3.296 15.024 1.00 87.56 174 ILE A CA 1
ATOM 1333 C C . ILE A 1 174 ? 3.924 2.837 14.996 1.00 87.56 174 ILE A C 1
ATOM 1335 O O . ILE A 1 174 ? 3.583 1.836 14.357 1.00 87.56 174 ILE A O 1
ATOM 1339 N N . VAL A 1 175 ? 3.057 3.584 15.675 1.00 88.19 175 VAL A N 1
ATOM 1340 C CA . VAL A 1 175 ? 1.597 3.471 15.570 1.00 88.19 175 VAL A CA 1
ATOM 1341 C C . VAL A 1 175 ? 1.110 4.774 14.953 1.00 88.19 175 VAL A C 1
ATOM 1343 O O . VAL A 1 175 ? 0.950 5.756 15.662 1.00 88.19 175 VAL A O 1
ATOM 1346 N N . GLY A 1 176 ? 0.952 4.777 13.630 1.00 90.19 176 GLY A N 1
ATOM 1347 C CA . GLY A 1 176 ? 0.572 5.968 12.870 1.00 90.19 176 GLY A CA 1
ATOM 1348 C C . GLY A 1 176 ? -0.706 5.788 12.054 1.00 90.19 176 GLY A C 1
ATOM 1349 O O . GLY A 1 176 ? -1.225 4.675 11.911 1.00 90.19 176 GLY A O 1
ATOM 1350 N N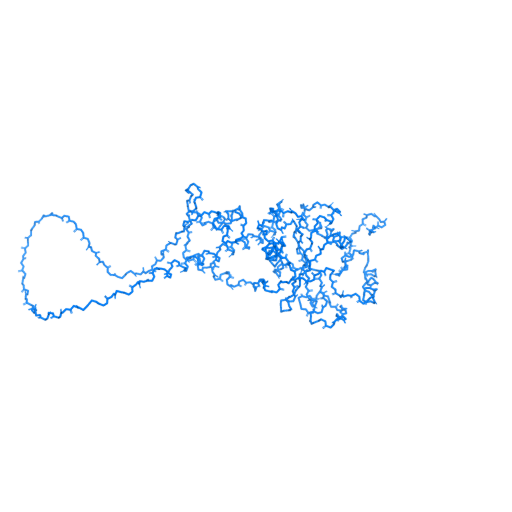 . SER A 1 177 ? -1.173 6.901 11.499 1.00 94.44 177 SER A N 1
ATOM 1351 C CA . SER A 1 177 ? -2.317 7.014 10.585 1.00 94.44 177 SER A CA 1
ATOM 1352 C C . SER A 1 177 ? -1.822 7.282 9.149 1.00 94.44 177 SER A C 1
ATOM 1354 O O . SER A 1 177 ? -0.657 7.643 8.964 1.00 94.44 177 SER A O 1
ATOM 1356 N N . PRO A 1 178 ? -2.618 7.077 8.087 1.00 96.19 178 PRO A N 1
ATOM 1357 C CA . PRO A 1 178 ? -2.291 7.667 6.795 1.00 96.19 178 PRO A CA 1
ATOM 1358 C C . PRO A 1 178 ? -2.341 9.199 6.832 1.00 96.19 178 PRO A C 1
ATOM 1360 O O . PRO A 1 178 ? -3.241 9.797 7.424 1.00 96.19 178 PRO A O 1
ATOM 1363 N N . GLU A 1 179 ? -1.433 9.828 6.091 1.00 93.31 179 GLU A N 1
ATOM 1364 C CA . GLU A 1 179 ? -1.472 11.258 5.810 1.00 93.31 179 GLU A CA 1
ATOM 1365 C C . GLU A 1 179 ? -2.792 11.636 5.115 1.00 93.31 179 GLU A C 1
ATOM 1367 O O . GLU A 1 179 ? -3.309 10.922 4.247 1.00 93.31 179 GLU A O 1
ATOM 1372 N N . ARG A 1 180 ? -3.359 12.773 5.526 1.00 92.50 180 ARG A N 1
ATOM 1373 C CA . ARG A 1 180 ? -4.624 13.307 5.011 1.00 92.50 180 ARG A CA 1
ATOM 1374 C C . ARG A 1 180 ? -4.342 14.477 4.054 1.00 92.50 180 ARG A C 1
ATOM 1376 O O . ARG A 1 180 ? -3.398 15.224 4.294 1.00 92.50 180 ARG A O 1
ATOM 1383 N N . PRO A 1 181 ? -5.182 14.702 3.026 1.00 94.06 181 PRO A N 1
ATOM 1384 C CA . PRO A 1 181 ? -6.446 14.019 2.733 1.00 94.06 181 PRO A CA 1
ATOM 1385 C C . PRO A 1 181 ? -6.280 12.676 1.998 1.00 94.06 181 PRO A C 1
ATOM 1387 O O . PRO A 1 181 ? -5.401 12.506 1.158 1.00 94.06 181 PRO A O 1
ATOM 1390 N N . LEU A 1 182 ? -7.188 11.733 2.275 1.00 93.00 182 LEU A N 1
ATOM 1391 C CA . LEU A 1 182 ? -7.312 10.478 1.526 1.00 93.00 182 LEU A CA 1
ATOM 1392 C C . LEU A 1 182 ? -8.153 10.687 0.258 1.00 93.00 182 LEU A C 1
ATOM 1394 O O . LEU A 1 182 ? -9.132 11.431 0.284 1.00 93.00 182 LEU A O 1
ATOM 1398 N N . SER A 1 183 ? -7.833 9.966 -0.820 1.00 93.62 183 SER A N 1
ATOM 1399 C CA . SER A 1 183 ? -8.747 9.828 -1.965 1.00 93.62 183 SER A CA 1
ATOM 1400 C C . SER A 1 183 ? -10.013 9.063 -1.564 1.00 93.62 183 SER A C 1
ATOM 1402 O O . SER A 1 183 ? -9.994 8.319 -0.585 1.00 93.62 183 SER A O 1
ATOM 1404 N N . GLU A 1 184 ? -11.099 9.166 -2.334 1.00 93.25 184 GLU A N 1
ATOM 1405 C CA . GLU A 1 184 ? -12.344 8.428 -2.050 1.00 93.25 184 GLU A CA 1
ATOM 1406 C C . GLU A 1 184 ? -12.116 6.909 -1.957 1.00 93.25 184 GLU A C 1
ATOM 1408 O O . GLU A 1 184 ? -12.544 6.258 -1.002 1.00 93.25 184 GLU A O 1
ATOM 1413 N N . LEU A 1 185 ? -11.355 6.346 -2.906 1.00 93.19 185 LEU A N 1
ATOM 1414 C CA . LEU A 1 185 ? -10.963 4.933 -2.884 1.00 93.19 185 LEU A CA 1
ATOM 1415 C C . LEU A 1 185 ? -10.067 4.603 -1.683 1.00 93.19 185 LEU A C 1
ATOM 1417 O O . LEU A 1 185 ? -10.224 3.546 -1.071 1.00 93.19 185 LEU A O 1
ATOM 1421 N N . GLY A 1 186 ? -9.140 5.502 -1.335 1.00 94.44 186 GLY A N 1
ATOM 1422 C CA . GLY A 1 186 ? -8.283 5.359 -0.160 1.00 94.44 186 GLY A CA 1
ATOM 1423 C C . GLY A 1 186 ? -9.101 5.330 1.128 1.00 94.44 186 GLY A C 1
ATOM 1424 O O . GLY A 1 186 ? -8.935 4.424 1.942 1.00 94.44 186 GLY A O 1
ATOM 1425 N N . ARG A 1 187 ? -10.047 6.262 1.274 1.00 95.12 187 ARG A N 1
ATOM 1426 C CA . ARG A 1 187 ? -10.974 6.342 2.402 1.00 95.12 187 ARG A CA 1
ATOM 1427 C C . ARG A 1 187 ? -11.790 5.067 2.536 1.00 95.12 187 ARG A C 1
ATOM 1429 O O . ARG A 1 187 ? -11.759 4.467 3.601 1.00 95.12 187 ARG A O 1
ATOM 1436 N N . ALA A 1 188 ? -12.425 4.603 1.460 1.00 94.00 188 ALA A N 1
ATOM 1437 C CA . ALA A 1 188 ? -13.201 3.364 1.474 1.00 94.00 188 ALA A CA 1
ATOM 1438 C C . ALA A 1 188 ? -12.354 2.132 1.859 1.00 94.00 188 ALA A C 1
ATOM 1440 O O . ALA A 1 188 ? -12.823 1.246 2.580 1.00 94.00 188 ALA A O 1
ATOM 1441 N N . ALA A 1 189 ? -11.096 2.068 1.406 1.00 94.44 189 ALA A N 1
ATOM 1442 C CA . ALA A 1 189 ? -10.183 0.976 1.737 1.00 94.44 189 ALA A CA 1
ATOM 1443 C C . ALA A 1 189 ? -9.764 0.985 3.219 1.00 94.44 189 ALA A C 1
ATOM 1445 O O . ALA A 1 189 ? -9.823 -0.061 3.872 1.00 94.44 189 ALA A O 1
ATOM 1446 N N . TYR A 1 190 ? -9.390 2.149 3.759 1.00 96.19 190 TYR A N 1
ATOM 1447 C CA . TYR A 1 190 ? -9.062 2.313 5.180 1.00 96.19 190 TYR A CA 1
ATOM 1448 C C . TYR A 1 190 ? -10.273 2.077 6.077 1.00 96.19 190 TYR A C 1
ATOM 1450 O O . TYR A 1 190 ? -10.180 1.340 7.055 1.00 96.19 190 TYR A O 1
ATOM 1458 N N . ASP A 1 191 ? -11.430 2.603 5.686 1.00 94.81 191 ASP A N 1
ATOM 1459 C CA . ASP A 1 191 ? -12.696 2.403 6.375 1.00 94.81 191 ASP A CA 1
ATOM 1460 C C . ASP A 1 191 ? -13.021 0.917 6.529 1.00 94.81 191 ASP A C 1
ATOM 1462 O O . ASP A 1 191 ? -13.379 0.462 7.618 1.00 94.81 191 ASP A O 1
ATOM 1466 N N . ARG A 1 192 ? -12.852 0.133 5.460 1.00 92.19 192 ARG A N 1
ATOM 1467 C CA . ARG A 1 192 ? -13.025 -1.320 5.510 1.00 92.19 192 ARG A CA 1
ATOM 1468 C C . ARG A 1 192 ? -12.007 -1.984 6.438 1.00 92.19 192 ARG A C 1
ATOM 1470 O O . ARG A 1 192 ? -12.394 -2.825 7.248 1.00 92.19 192 ARG A O 1
ATOM 1477 N N . TYR A 1 193 ? -10.731 -1.614 6.328 1.00 93.56 193 TYR A N 1
ATOM 1478 C CA . TYR A 1 193 ? -9.655 -2.180 7.143 1.00 93.56 193 TYR A CA 1
ATOM 1479 C C . TYR A 1 193 ? -9.863 -1.918 8.645 1.00 93.56 193 TYR A C 1
ATOM 1481 O O . TYR A 1 193 ? -9.809 -2.852 9.449 1.00 93.56 193 TYR A O 1
ATOM 1489 N N . TRP A 1 194 ? -10.155 -0.675 9.032 1.00 95.56 194 TRP A N 1
ATOM 1490 C CA . TRP A 1 194 ? -10.387 -0.310 10.428 1.00 95.56 194 TRP A CA 1
ATOM 1491 C C . TRP A 1 194 ? -11.670 -0.918 10.979 1.00 95.56 194 TRP A C 1
ATOM 1493 O O . TRP A 1 194 ? -11.652 -1.445 12.091 1.00 95.56 194 TRP A O 1
ATOM 1503 N N . SER A 1 195 ? -12.763 -0.926 10.205 1.00 92.62 195 SER A N 1
ATOM 1504 C CA . SER A 1 195 ? -14.000 -1.598 10.620 1.00 92.62 195 SER A CA 1
ATOM 1505 C C . SER A 1 195 ? -13.747 -3.069 10.934 1.00 92.62 195 SER A C 1
ATOM 1507 O O . SER A 1 195 ? -14.189 -3.566 11.963 1.00 92.62 195 SER A O 1
ATOM 1509 N N . GLU A 1 196 ? -12.989 -3.762 10.086 1.00 90.56 196 GLU A N 1
ATOM 1510 C CA . GLU A 1 196 ? -12.648 -5.165 10.292 1.00 90.56 196 GLU A CA 1
ATOM 1511 C C . GLU A 1 196 ? -11.756 -5.385 11.526 1.00 90.56 196 GLU A C 1
ATOM 1513 O O . GLU A 1 196 ? -11.933 -6.363 12.251 1.00 90.56 196 GLU A O 1
ATOM 1518 N N . LYS A 1 197 ? -10.814 -4.477 11.809 1.00 91.62 197 LYS A N 1
ATOM 1519 C CA . LYS A 1 197 ? -10.012 -4.506 13.045 1.00 91.62 197 LYS A CA 1
ATOM 1520 C C . LYS A 1 197 ? -10.878 -4.335 14.292 1.00 91.62 197 LYS A C 1
ATOM 1522 O O . LYS A 1 197 ? -10.761 -5.142 15.211 1.00 91.62 197 LYS A O 1
ATOM 1527 N N . VAL A 1 198 ? -11.762 -3.337 14.300 1.00 91.81 198 VAL A N 1
ATOM 1528 C CA . VAL A 1 198 ? -12.685 -3.083 15.416 1.00 91.81 198 VAL A CA 1
ATOM 1529 C C . VAL A 1 198 ? -13.617 -4.271 15.625 1.00 91.81 198 VAL A C 1
ATOM 1531 O O . VAL A 1 198 ? -13.758 -4.726 16.755 1.00 91.81 198 VAL A O 1
ATOM 1534 N N . TRP A 1 199 ? -14.197 -4.826 14.557 1.00 89.62 199 TRP A N 1
ATOM 1535 C CA . TRP A 1 199 ? -15.088 -5.979 14.674 1.00 89.62 199 TRP A CA 1
ATOM 1536 C C . TRP A 1 199 ? -14.387 -7.208 15.245 1.00 89.62 199 TRP A C 1
ATOM 1538 O O . TRP A 1 199 ? -14.934 -7.819 16.156 1.00 89.62 199 TRP A O 1
ATOM 1548 N N . ARG A 1 200 ? -13.165 -7.535 14.800 1.00 87.12 200 ARG A N 1
ATOM 1549 C CA . ARG A 1 200 ? -12.406 -8.653 15.393 1.00 87.12 200 ARG A CA 1
ATOM 1550 C C . ARG A 1 200 ? -12.156 -8.457 16.888 1.00 87.12 200 ARG A C 1
ATOM 1552 O O . ARG A 1 200 ? -12.361 -9.388 17.655 1.00 87.12 200 ARG A O 1
ATOM 1559 N N . TRP A 1 201 ? -11.794 -7.248 17.307 1.00 89.25 201 TRP A N 1
ATOM 1560 C CA . TRP A 1 201 ? -11.617 -6.949 18.728 1.00 89.25 201 TRP A CA 1
ATOM 1561 C C . TRP A 1 201 ? -12.924 -7.076 19.522 1.00 89.25 201 TRP A C 1
ATOM 1563 O O . TRP A 1 201 ? -12.945 -7.715 20.570 1.00 89.25 201 TRP A O 1
ATOM 1573 N N . VAL A 1 202 ? -14.035 -6.536 19.008 1.00 85.56 202 VAL A N 1
ATOM 1574 C CA . VAL A 1 202 ? -15.355 -6.677 19.646 1.00 85.56 202 VAL A CA 1
ATOM 1575 C C . VAL A 1 202 ? -15.721 -8.152 19.829 1.00 85.56 202 VAL A C 1
ATOM 1577 O O . VAL A 1 202 ? -16.246 -8.522 20.877 1.00 85.56 202 VAL A O 1
ATOM 1580 N N . MET A 1 203 ? -15.422 -9.005 18.845 1.00 78.81 203 MET A N 1
ATOM 1581 C CA . MET A 1 203 ? -15.652 -10.449 18.949 1.00 78.81 203 MET A CA 1
ATOM 1582 C C . MET A 1 203 ? -14.854 -11.090 20.081 1.00 78.81 203 MET A C 1
ATOM 1584 O O . MET A 1 203 ? -15.412 -11.870 20.847 1.00 78.81 203 MET A O 1
ATOM 1588 N N . GLU A 1 204 ? -13.559 -10.788 20.168 1.00 81.19 204 GLU A N 1
ATOM 1589 C CA . GLU A 1 204 ? -12.659 -11.360 21.173 1.00 81.19 204 GLU A CA 1
ATOM 1590 C C . GLU A 1 204 ? -13.114 -10.995 22.591 1.00 81.19 204 GLU A C 1
ATOM 1592 O O . GLU A 1 204 ? -13.196 -11.858 23.464 1.00 81.19 204 GLU A O 1
ATOM 1597 N N . GLU A 1 205 ? -13.502 -9.738 22.810 1.00 80.31 205 GLU A N 1
ATOM 1598 C CA . GLU A 1 205 ? -14.002 -9.280 24.110 1.00 80.31 205 GLU A CA 1
ATOM 1599 C C . GLU A 1 205 ? -15.390 -9.853 24.438 1.00 80.31 205 GLU A C 1
ATOM 1601 O O . GLU A 1 205 ? -15.659 -10.204 25.587 1.00 80.31 205 GLU A O 1
ATOM 1606 N N . ALA A 1 206 ? -16.278 -9.970 23.444 1.00 69.56 206 ALA A N 1
ATOM 1607 C CA . ALA A 1 206 ? -17.612 -10.533 23.642 1.00 69.56 206 ALA A CA 1
ATOM 1608 C C . ALA A 1 206 ? -17.556 -12.031 23.983 1.00 69.56 206 ALA A C 1
ATOM 1610 O O . ALA A 1 206 ? -18.279 -12.477 24.872 1.00 69.56 206 ALA A O 1
ATOM 1611 N N . VAL A 1 207 ? -16.678 -12.800 23.329 1.00 63.50 207 VAL A N 1
ATOM 1612 C CA . VAL A 1 207 ? -16.456 -14.223 23.639 1.00 63.50 207 VAL A CA 1
ATOM 1613 C C . VAL A 1 207 ? -15.801 -14.382 25.013 1.00 63.50 207 VAL A C 1
ATOM 1615 O O . VAL A 1 207 ? -16.287 -15.169 25.826 1.00 63.50 207 VAL A O 1
ATOM 1618 N N . GLY A 1 208 ? -14.784 -13.572 25.331 1.00 58.03 208 GLY A N 1
ATOM 1619 C CA . GLY A 1 208 ? -14.136 -13.590 26.647 1.00 58.03 208 GLY A CA 1
ATOM 1620 C C . GLY A 1 208 ? -15.093 -13.277 27.806 1.00 58.03 208 GLY A C 1
ATOM 1621 O O . GLY A 1 208 ? -14.981 -13.865 28.882 1.00 58.03 208 GLY A O 1
ATOM 1622 N N . ALA A 1 209 ? -16.090 -12.414 27.585 1.00 56.25 209 ALA A N 1
ATOM 1623 C CA . ALA A 1 209 ? -17.125 -12.108 28.574 1.00 56.25 209 ALA A CA 1
ATOM 1624 C C . ALA A 1 209 ? -18.129 -13.258 28.800 1.00 56.25 209 ALA A C 1
ATOM 1626 O O . ALA A 1 209 ? -18.698 -13.368 29.888 1.00 56.25 209 ALA A O 1
ATOM 1627 N N . VAL A 1 210 ? -18.353 -14.115 27.798 1.00 51.28 210 VAL A N 1
ATOM 1628 C CA . VAL A 1 210 ? -19.216 -15.306 27.913 1.00 51.28 210 VAL A CA 1
ATOM 1629 C C . VAL A 1 210 ? -18.488 -16.432 28.651 1.00 51.28 210 VAL A C 1
ATOM 1631 O O . VAL A 1 210 ? -19.076 -17.088 29.508 1.00 51.28 210 VAL A O 1
ATOM 1634 N N . GLU A 1 211 ? -17.194 -16.615 28.394 1.00 46.16 211 GLU A N 1
ATOM 1635 C CA . GLU A 1 211 ? -16.380 -17.659 29.029 1.00 46.16 211 GLU A CA 1
ATOM 1636 C C . GLU A 1 211 ? -16.167 -17.417 30.533 1.00 46.16 211 GLU A C 1
ATOM 1638 O O . GLU A 1 211 ? -16.203 -18.359 31.324 1.00 46.16 211 GLU A O 1
ATOM 1643 N N . GLN A 1 212 ? -16.065 -16.151 30.954 1.00 45.28 212 GLN A N 1
ATOM 1644 C CA . GLN A 1 212 ? -16.006 -15.760 32.371 1.00 45.28 212 GLN A CA 1
ATOM 1645 C C . GLN A 1 212 ? -17.351 -15.877 33.112 1.00 45.28 212 GLN A C 1
ATOM 1647 O O . GLN A 1 212 ? -17.375 -15.846 34.340 1.00 45.28 212 GLN A O 1
ATOM 1652 N N . ARG A 1 213 ? -18.474 -16.019 32.394 1.00 47.19 213 ARG A N 1
ATOM 1653 C CA . ARG A 1 213 ? -19.817 -16.214 32.973 1.00 47.19 213 ARG A CA 1
ATOM 1654 C C . ARG A 1 213 ? -20.215 -17.683 33.122 1.00 47.19 213 ARG A C 1
ATOM 1656 O O . ARG A 1 213 ? -21.340 -17.960 33.538 1.00 47.19 213 ARG A O 1
ATOM 1663 N N . ARG A 1 214 ? -19.335 -18.634 32.790 1.00 33.88 214 ARG A N 1
ATOM 1664 C CA . ARG A 1 214 ? -19.638 -20.061 32.952 1.00 33.88 214 ARG A CA 1
ATOM 1665 C C . ARG A 1 214 ? -19.847 -20.361 34.450 1.00 33.88 214 ARG A C 1
ATOM 1667 O O . ARG A 1 214 ? -18.977 -19.999 35.242 1.00 33.88 214 ARG A O 1
ATOM 1674 N N . PRO A 1 215 ? -20.968 -20.981 34.870 1.00 42.84 215 PRO A N 1
ATOM 1675 C CA . PRO A 1 215 ? -21.246 -21.166 36.288 1.00 42.84 215 PRO A CA 1
ATOM 1676 C C . PRO A 1 215 ? -20.179 -22.066 36.909 1.00 42.84 215 PRO A C 1
ATOM 1678 O O . PRO A 1 215 ? -19.897 -23.150 36.392 1.00 42.84 215 PRO A O 1
ATOM 1681 N N . VAL A 1 216 ? -19.611 -21.631 38.033 1.00 43.88 216 VAL A N 1
ATOM 1682 C CA . VAL A 1 216 ? -18.920 -22.529 38.962 1.00 43.88 216 VAL A CA 1
ATOM 1683 C C . VAL A 1 216 ? -19.928 -23.619 39.330 1.00 43.88 216 VAL A C 1
ATOM 1685 O O . VAL A 1 216 ? -21.040 -23.297 39.751 1.00 43.88 216 VAL A O 1
ATOM 1688 N N . GLN A 1 217 ? -19.579 -24.889 39.101 1.00 39.72 217 GLN A N 1
ATOM 1689 C CA . GLN A 1 217 ? -20.436 -26.019 39.472 1.00 39.72 217 GLN A CA 1
ATOM 1690 C C . GLN A 1 217 ? -20.847 -25.863 40.943 1.00 39.72 217 GLN A C 1
ATOM 1692 O O . GLN A 1 217 ? -19.961 -25.684 41.784 1.00 39.72 217 GLN A O 1
ATOM 1697 N N . PRO A 1 218 ? -22.147 -25.912 41.283 1.00 41.38 218 PRO A N 1
ATOM 1698 C CA . PRO A 1 218 ? -22.544 -25.933 42.679 1.00 41.38 218 PRO A CA 1
ATOM 1699 C C . PRO A 1 218 ? -21.941 -27.187 43.310 1.00 41.38 218 PRO A C 1
ATOM 1701 O O . PRO A 1 218 ? -22.114 -28.288 42.783 1.00 41.38 218 PRO A O 1
ATOM 1704 N N . ALA A 1 219 ? -21.206 -27.018 44.410 1.00 43.00 219 ALA A N 1
ATOM 1705 C CA . ALA A 1 219 ? -20.776 -28.142 45.226 1.00 43.00 219 ALA A CA 1
ATOM 1706 C C . ALA A 1 219 ? -22.016 -28.973 45.590 1.00 43.00 219 ALA A C 1
ATOM 1708 O O . ALA A 1 219 ? -23.027 -28.414 46.021 1.00 43.00 219 ALA A O 1
ATOM 1709 N N . ALA A 1 220 ? -21.945 -30.284 45.353 1.00 37.31 220 ALA A N 1
ATOM 1710 C CA . ALA A 1 220 ? -23.032 -31.211 45.628 1.00 37.31 220 ALA A CA 1
ATOM 1711 C C . ALA A 1 220 ? -23.480 -31.064 47.090 1.00 37.31 220 ALA A C 1
ATOM 1713 O O . ALA A 1 220 ? -22.679 -31.225 48.010 1.00 37.31 220 ALA A O 1
ATOM 1714 N N . TYR A 1 221 ? -24.748 -30.710 47.287 1.00 37.59 221 TYR A N 1
ATOM 1715 C CA . TYR A 1 221 ? -25.381 -30.675 48.597 1.00 37.59 221 TYR A CA 1
ATOM 1716 C C . TYR A 1 221 ? -26.178 -31.972 48.748 1.00 37.59 221 TYR A C 1
ATOM 1718 O O . TYR A 1 221 ? -27.193 -32.155 48.076 1.00 37.59 221 TYR A O 1
ATOM 1726 N N . ASP A 1 222 ? -25.696 -32.882 49.592 1.00 45.62 222 ASP A N 1
ATOM 1727 C CA . ASP A 1 222 ? -26.419 -34.101 49.953 1.00 45.62 222 ASP A CA 1
ATOM 1728 C C . ASP A 1 222 ? -27.588 -33.731 50.878 1.00 45.62 222 ASP A C 1
ATOM 1730 O O . ASP A 1 222 ? -27.390 -33.349 52.033 1.00 45.62 222 ASP A O 1
ATOM 1734 N N . ALA A 1 223 ? -28.820 -33.817 50.371 1.00 37.00 223 ALA A N 1
ATOM 1735 C CA . ALA A 1 223 ? -30.030 -33.649 51.174 1.00 37.00 223 ALA A CA 1
ATOM 1736 C C . ALA A 1 223 ? -30.570 -35.022 51.627 1.00 37.00 223 ALA A C 1
ATOM 1738 O O . ALA A 1 223 ? -30.656 -35.939 50.805 1.00 37.00 223 ALA A O 1
ATOM 1739 N N . PRO A 1 224 ? -30.963 -35.191 52.905 1.00 38.25 224 PRO A N 1
ATOM 1740 C CA . PRO A 1 224 ? -31.508 -36.448 53.400 1.00 38.25 224 PRO A CA 1
ATOM 1741 C C . PRO A 1 224 ? -32.964 -36.639 52.950 1.00 38.25 224 PRO A C 1
ATOM 1743 O O . PRO A 1 224 ? -33.750 -35.694 52.881 1.00 38.25 224 PRO A O 1
ATOM 1746 N N . SER A 1 225 ? -33.325 -37.888 52.658 1.00 36.06 225 SER A N 1
ATOM 1747 C CA . SER A 1 225 ? -34.663 -38.299 52.236 1.00 36.06 225 SER A CA 1
ATOM 1748 C C . SER A 1 225 ? -35.658 -38.267 53.397 1.00 36.06 225 SER A C 1
ATOM 1750 O O . SER A 1 225 ? -35.505 -39.037 54.343 1.00 36.06 225 SER A O 1
ATOM 1752 N N . ASN A 1 226 ? -36.721 -37.473 53.278 1.00 36.19 226 ASN A N 1
ATOM 1753 C CA . ASN A 1 226 ? -37.948 -37.682 54.043 1.00 36.19 226 ASN A CA 1
ATOM 1754 C C . ASN A 1 226 ? -39.046 -38.141 53.083 1.00 36.19 226 ASN A C 1
ATOM 1756 O O . ASN A 1 226 ? -39.661 -37.342 52.379 1.00 36.19 226 ASN A O 1
ATOM 1760 N N . ALA A 1 227 ? -39.255 -39.455 53.054 1.00 39.38 227 ALA A N 1
ATOM 1761 C CA . ALA A 1 227 ? -40.567 -40.005 52.781 1.00 39.38 227 ALA A CA 1
ATOM 1762 C C . ALA A 1 227 ? -41.434 -39.695 54.004 1.00 39.38 227 ALA A C 1
ATOM 1764 O O . ALA A 1 227 ? -41.018 -39.988 55.120 1.00 39.38 227 ALA A O 1
ATOM 1765 N N . ASP A 1 228 ? -42.562 -39.020 53.802 1.00 34.41 228 ASP A N 1
ATOM 1766 C CA . ASP A 1 228 ? -43.869 -39.502 54.254 1.00 34.41 228 ASP A CA 1
ATOM 1767 C C . ASP A 1 228 ? -44.942 -38.405 54.162 1.00 34.41 228 ASP A C 1
ATOM 1769 O O . ASP A 1 228 ? -44.723 -37.248 54.516 1.00 34.41 228 ASP A O 1
ATOM 1773 N N . LEU A 1 229 ? -46.126 -38.871 53.753 1.00 36.06 229 LEU A N 1
ATOM 1774 C CA . LEU A 1 229 ? -47.471 -38.304 53.923 1.00 36.06 229 LEU A CA 1
ATOM 1775 C C . LEU A 1 229 ? -48.063 -37.478 52.771 1.00 36.06 229 LEU A C 1
ATOM 1777 O O . LEU A 1 229 ? -48.019 -36.253 52.698 1.00 36.06 229 LEU A O 1
ATOM 1781 N N . ASP A 1 230 ? -48.724 -38.263 51.923 1.00 30.34 230 ASP A N 1
ATOM 1782 C CA . ASP A 1 230 ? -49.737 -37.929 50.937 1.00 30.34 230 ASP A CA 1
ATOM 1783 C C . ASP A 1 230 ? -51.143 -37.761 51.565 1.00 30.34 230 ASP A C 1
ATOM 1785 O O . ASP A 1 230 ? -51.520 -38.435 52.523 1.00 30.34 230 ASP A O 1
ATOM 1789 N N . THR A 1 231 ? -51.943 -36.931 50.893 1.00 33.03 231 THR A N 1
ATOM 1790 C CA . THR A 1 231 ? -53.416 -36.833 50.843 1.00 33.03 231 THR A CA 1
ATOM 1791 C C . THR A 1 231 ? -54.259 -36.489 52.083 1.00 33.03 231 THR A C 1
ATOM 1793 O O . THR A 1 231 ? -54.492 -37.298 52.973 1.00 33.03 231 THR A O 1
ATOM 1796 N N . SER A 1 232 ? -55.015 -35.385 51.994 1.00 32.47 232 SER A N 1
ATOM 1797 C CA . SER A 1 232 ? -56.421 -35.443 51.528 1.00 32.47 232 SER A CA 1
ATOM 1798 C C . SER A 1 232 ? -57.083 -34.054 51.418 1.00 32.47 232 SER A C 1
ATOM 1800 O O . SER A 1 232 ? -56.822 -33.135 52.186 1.00 32.47 232 SER A O 1
ATOM 1802 N N . ARG A 1 233 ? -57.927 -33.913 50.386 1.00 32.62 233 ARG A N 1
ATOM 1803 C CA . ARG A 1 233 ? -58.721 -32.735 49.981 1.00 32.62 233 ARG A CA 1
ATOM 1804 C C . ARG A 1 233 ? -60.037 -32.623 50.766 1.00 32.62 233 ARG A C 1
ATOM 1806 O O . ARG A 1 233 ? -60.720 -33.633 50.881 1.00 32.62 233 ARG A O 1
ATOM 1813 N N . SER A 1 234 ? -60.518 -31.395 51.009 1.00 30.97 234 SER A N 1
ATOM 1814 C CA . SER A 1 234 ? -61.929 -31.014 50.755 1.00 30.97 234 SER A CA 1
ATOM 1815 C C . SER A 1 234 ? -62.177 -29.492 50.772 1.00 30.97 234 SER A C 1
ATOM 1817 O O . SER A 1 234 ? -61.546 -28.760 51.522 1.00 30.97 234 SER A O 1
ATOM 1819 N N . LYS A 1 235 ? -63.111 -29.071 49.905 1.00 30.94 235 LYS A N 1
ATOM 1820 C CA . LYS A 1 235 ? -63.595 -27.721 49.533 1.00 30.94 235 LYS A CA 1
ATOM 1821 C C . LYS A 1 235 ? -64.271 -26.906 50.658 1.00 30.94 235 LYS A C 1
ATOM 1823 O O . LYS A 1 235 ? -64.908 -27.502 51.518 1.00 30.94 235 LYS A O 1
ATOM 1828 N N . GLY A 1 236 ? -64.318 -25.574 50.503 1.00 28.23 236 GLY A N 1
ATOM 1829 C CA . GLY A 1 236 ? -65.304 -24.677 51.140 1.00 28.23 236 GLY A CA 1
ATOM 1830 C C . GLY A 1 236 ? -65.027 -23.187 50.876 1.00 28.23 236 GLY A C 1
ATOM 1831 O O . GLY A 1 236 ? -63.870 -22.808 50.800 1.00 28.23 236 GLY A O 1
ATOM 1832 N N . GLU A 1 237 ? -66.067 -22.377 50.672 1.00 27.14 237 GLU A N 1
ATOM 1833 C CA . GLU A 1 237 ? -66.076 -21.031 50.064 1.00 27.14 237 GLU A CA 1
ATOM 1834 C C . GLU A 1 237 ? -65.743 -19.828 50.986 1.00 27.14 237 GLU A C 1
ATOM 1836 O O . GLU A 1 237 ? -65.932 -19.890 52.196 1.00 27.14 237 GLU A O 1
ATOM 1841 N N . ALA A 1 238 ? -65.417 -18.709 50.311 1.00 28.30 238 ALA A N 1
ATOM 1842 C CA . ALA A 1 238 ? -65.776 -17.301 50.578 1.00 28.30 238 ALA A CA 1
ATOM 1843 C C . ALA A 1 238 ? -64.903 -16.361 51.460 1.00 28.30 238 ALA A C 1
ATOM 1845 O O . ALA A 1 238 ? -64.724 -16.557 52.655 1.00 28.30 238 ALA A O 1
ATOM 1846 N N . ASP A 1 239 ? -64.570 -15.234 50.805 1.00 26.39 239 ASP A N 1
ATOM 1847 C CA . ASP A 1 239 ? -64.571 -13.826 51.258 1.00 26.39 239 ASP A CA 1
ATOM 1848 C C . ASP A 1 239 ? -63.306 -13.171 51.866 1.00 26.39 239 ASP A C 1
ATOM 1850 O O . ASP A 1 239 ? -62.631 -13.725 52.726 1.00 26.39 239 ASP A O 1
ATOM 1854 N N . GLY A 1 240 ? -63.053 -11.919 51.439 1.00 26.05 240 GLY A N 1
ATOM 1855 C CA . GLY A 1 240 ? -62.262 -10.923 52.182 1.00 26.05 240 GLY A CA 1
ATOM 1856 C C . GLY A 1 240 ? -60.848 -10.537 51.696 1.00 26.05 240 GLY A C 1
ATOM 1857 O O . GLY A 1 240 ? -59.866 -11.161 52.062 1.00 26.05 240 GLY A O 1
ATOM 1858 N N . SER A 1 241 ? -60.764 -9.393 51.000 1.00 25.67 241 SER A N 1
ATOM 1859 C CA . SER A 1 241 ? -59.843 -8.255 51.251 1.00 25.67 241 SER A CA 1
ATOM 1860 C C . SER A 1 241 ? -58.308 -8.437 51.396 1.00 25.67 241 SER A C 1
ATOM 1862 O O . SER A 1 241 ? -57.826 -8.894 52.422 1.00 25.67 241 SER A O 1
ATOM 1864 N N . ALA A 1 242 ? -57.595 -7.770 50.471 1.00 27.55 242 ALA A N 1
ATOM 1865 C CA . ALA A 1 242 ? -56.352 -6.977 50.613 1.00 27.55 242 ALA A CA 1
ATOM 1866 C C . ALA A 1 242 ? -55.052 -7.620 51.151 1.00 27.55 242 ALA A C 1
ATOM 1868 O O . ALA A 1 242 ? -54.979 -8.085 52.283 1.00 27.55 242 ALA A O 1
ATOM 1869 N N . GLY A 1 243 ? -53.967 -7.468 50.382 1.00 25.70 243 GLY A N 1
ATOM 1870 C CA . GLY A 1 243 ? -52.595 -7.661 50.859 1.00 25.70 243 GLY A CA 1
ATOM 1871 C C . GLY A 1 243 ? -51.589 -7.846 49.725 1.00 25.70 243 GLY A C 1
ATOM 1872 O O . GLY A 1 243 ? -51.782 -8.686 48.855 1.00 25.70 243 GLY A O 1
ATOM 1873 N N . ASP A 1 244 ? -50.547 -7.024 49.744 1.00 26.55 244 ASP A N 1
ATOM 1874 C CA . ASP A 1 244 ? -49.463 -6.921 48.770 1.00 26.55 244 ASP A CA 1
ATOM 1875 C C . ASP A 1 244 ? -48.523 -8.148 48.701 1.00 26.55 244 ASP A C 1
ATOM 1877 O O . ASP A 1 244 ? -48.482 -8.984 49.600 1.00 26.55 244 ASP A O 1
ATOM 1881 N N . ASN A 1 245 ? -47.667 -8.108 47.672 1.00 26.09 245 ASN A N 1
ATOM 1882 C CA . ASN A 1 245 ? -46.340 -8.724 47.525 1.00 26.09 245 ASN A CA 1
ATOM 1883 C C . ASN A 1 245 ? -46.142 -10.094 46.833 1.00 26.09 245 ASN A C 1
ATOM 1885 O O . ASN A 1 245 ? -46.544 -11.154 47.291 1.00 26.09 245 ASN A O 1
ATOM 1889 N N . GLU A 1 246 ? -45.312 -9.981 45.787 1.00 27.16 246 GLU A N 1
ATOM 1890 C CA . GLU A 1 246 ? -44.171 -10.829 45.414 1.00 27.16 246 GLU A CA 1
ATOM 1891 C C . GLU A 1 246 ? -44.355 -12.163 44.662 1.00 27.16 246 GLU A C 1
ATOM 1893 O O . GLU A 1 246 ? -44.886 -13.158 45.136 1.00 27.16 246 GLU A O 1
ATOM 1898 N N . SER A 1 247 ? -43.637 -12.203 43.529 1.00 30.91 247 SER A N 1
ATOM 1899 C CA . SER A 1 247 ? -42.871 -13.348 43.007 1.00 30.91 247 SER A CA 1
ATOM 1900 C C . SER A 1 247 ? -43.637 -14.531 42.403 1.00 30.91 247 SER A C 1
ATOM 1902 O O . SER A 1 247 ? -43.665 -15.637 42.929 1.00 30.91 247 SER A O 1
ATOM 1904 N N . GLY A 1 248 ? -44.136 -14.328 41.182 1.00 24.70 248 GLY A N 1
ATOM 1905 C CA . GLY A 1 248 ? -44.433 -15.419 40.253 1.00 24.70 248 GLY A CA 1
ATOM 1906 C C . GLY A 1 248 ? -43.235 -15.709 39.349 1.00 24.70 248 GLY A C 1
ATOM 1907 O O . GLY A 1 248 ? -43.081 -15.078 38.305 1.00 24.70 248 GLY A O 1
ATOM 1908 N N . ALA A 1 249 ? -42.389 -16.660 39.748 1.00 32.31 249 ALA A N 1
ATOM 1909 C CA . ALA A 1 249 ? -41.411 -17.289 38.868 1.00 32.31 249 ALA A CA 1
ATOM 1910 C C . ALA A 1 249 ? -42.149 -18.210 37.879 1.00 32.31 249 ALA A C 1
ATOM 1912 O O . ALA A 1 249 ? -42.633 -19.277 38.255 1.00 32.31 249 ALA A O 1
ATOM 1913 N N . GLY A 1 250 ? -42.266 -17.772 36.624 1.00 25.80 250 GLY A N 1
ATOM 1914 C CA . GLY A 1 250 ? -42.675 -18.609 35.495 1.00 25.80 250 GLY A CA 1
ATOM 1915 C C . GLY A 1 250 ? -41.446 -19.204 34.789 1.00 25.80 250 GLY A C 1
ATOM 1916 O O . GLY A 1 250 ? -40.443 -18.497 34.657 1.00 25.80 250 GLY A O 1
ATOM 1917 N N . PRO A 1 251 ? -41.490 -20.480 34.364 1.00 36.84 251 PRO A N 1
ATOM 1918 C CA . PRO A 1 251 ? -40.369 -21.167 33.733 1.00 36.84 251 PRO A CA 1
ATOM 1919 C C . PRO A 1 251 ? -40.248 -20.819 32.241 1.00 36.84 251 PRO A C 1
ATOM 1921 O O . PRO A 1 251 ? -41.179 -20.309 31.623 1.00 36.84 251 PRO A O 1
ATOM 1924 N N . ASP A 1 252 ? -39.085 -21.158 31.688 1.00 28.80 252 ASP A N 1
ATOM 1925 C CA . ASP A 1 252 ? -38.738 -21.174 30.260 1.00 28.80 252 ASP A CA 1
ATOM 1926 C C . ASP A 1 252 ? -38.342 -19.827 29.641 1.00 28.80 252 ASP A C 1
ATOM 1928 O O . ASP A 1 252 ? -38.934 -19.299 28.698 1.00 28.80 252 ASP A O 1
ATOM 1932 N N . GLY A 1 253 ? -37.223 -19.308 30.153 1.00 28.19 253 GLY A N 1
ATOM 1933 C CA . GLY A 1 253 ? -36.408 -18.309 29.476 1.00 28.19 253 GLY A CA 1
ATOM 1934 C C . GLY A 1 253 ? -35.823 -18.861 28.176 1.00 28.19 253 GLY A C 1
ATOM 1935 O O . GLY A 1 253 ? -34.777 -19.508 28.171 1.00 28.19 253 GLY A O 1
ATOM 1936 N N . ALA A 1 254 ? -36.477 -18.550 27.060 1.00 32.47 254 ALA A N 1
ATOM 1937 C CA . ALA A 1 254 ? -35.804 -18.470 25.777 1.00 32.47 254 ALA A CA 1
ATOM 1938 C C . ALA A 1 254 ? -34.733 -17.369 25.873 1.00 32.47 254 ALA A C 1
ATOM 1940 O O . ALA A 1 254 ? -35.044 -16.194 26.068 1.00 32.47 254 ALA A O 1
ATOM 1941 N N . ASP A 1 255 ? -33.466 -17.764 25.769 1.00 38.41 255 ASP A N 1
ATOM 1942 C CA . ASP A 1 255 ? -32.298 -16.884 25.705 1.00 38.41 255 ASP A CA 1
ATOM 1943 C C . ASP A 1 255 ? -32.304 -16.093 24.382 1.00 38.41 255 ASP A C 1
ATOM 1945 O O . ASP A 1 255 ? -31.602 -16.398 23.419 1.00 38.41 255 ASP A O 1
ATOM 1949 N N . THR A 1 256 ? -33.190 -15.102 24.281 1.00 37.19 256 THR A N 1
ATOM 1950 C CA . THR A 1 256 ? -33.258 -14.174 23.151 1.00 37.19 256 THR A CA 1
ATOM 1951 C C . THR A 1 256 ? -32.527 -12.877 23.483 1.00 37.19 256 THR A C 1
ATOM 1953 O O . THR A 1 256 ? -33.067 -11.987 24.134 1.00 37.19 256 THR A O 1
ATOM 1956 N N . GLY A 1 257 ? -31.315 -12.730 22.943 1.00 45.97 257 GLY A N 1
ATOM 1957 C CA . GLY A 1 257 ? -30.833 -11.432 22.460 1.00 45.97 257 GLY A CA 1
ATOM 1958 C C . GLY A 1 257 ? -30.319 -10.433 23.499 1.00 45.97 257 GLY A C 1
ATOM 1959 O O . GLY A 1 257 ? -30.528 -9.233 23.323 1.00 45.97 257 GLY A O 1
ATOM 1960 N N . ALA A 1 258 ? -29.613 -10.873 24.544 1.00 54.56 258 ALA A N 1
ATOM 1961 C CA . ALA A 1 258 ? -28.953 -9.937 25.453 1.00 54.56 258 ALA A CA 1
ATOM 1962 C C . ALA A 1 258 ? -27.935 -9.051 24.701 1.00 54.56 258 ALA A C 1
ATOM 1964 O O . ALA A 1 258 ? -26.959 -9.523 24.118 1.00 54.56 258 ALA A O 1
ATOM 1965 N N . LEU A 1 259 ? -28.183 -7.742 24.712 1.00 62.19 259 LEU A N 1
ATOM 1966 C CA . LEU A 1 259 ? -27.328 -6.713 24.126 1.00 62.19 259 LEU A CA 1
ATOM 1967 C C . LEU A 1 259 ? -25.955 -6.718 24.818 1.00 62.19 259 LEU A C 1
ATOM 1969 O O . LEU A 1 259 ? -25.877 -6.523 26.035 1.00 62.19 259 LEU A O 1
ATOM 1973 N N . ALA A 1 260 ? -24.867 -6.896 24.067 1.00 74.81 260 ALA A N 1
ATOM 1974 C CA . ALA A 1 260 ? -23.534 -6.779 24.644 1.00 74.81 260 ALA A CA 1
ATOM 1975 C C . ALA A 1 260 ? -23.212 -5.293 24.865 1.00 74.81 260 ALA A C 1
ATOM 1977 O O . ALA A 1 260 ? -23.169 -4.497 23.924 1.00 74.81 260 ALA A O 1
ATOM 1978 N N . VAL A 1 261 ? -23.019 -4.912 26.130 1.00 81.31 261 VAL A N 1
ATOM 1979 C CA . VAL A 1 261 ? -22.650 -3.551 26.532 1.00 81.31 261 VAL A CA 1
ATOM 1980 C C . VAL A 1 261 ? -21.197 -3.551 26.972 1.00 81.31 261 VAL A C 1
ATOM 1982 O O . VAL A 1 261 ? -20.842 -4.216 27.943 1.00 81.31 261 VAL A O 1
ATOM 1985 N N . MET A 1 262 ? -20.368 -2.762 26.297 1.00 83.69 262 MET A N 1
ATOM 1986 C CA . MET A 1 262 ? -18.949 -2.624 26.619 1.00 83.69 262 MET A CA 1
ATOM 1987 C C . MET A 1 262 ? -18.675 -1.196 27.084 1.00 83.69 262 MET A C 1
ATOM 1989 O O . MET A 1 262 ? -19.084 -0.236 26.433 1.00 83.69 262 MET A O 1
ATOM 1993 N N . ARG A 1 263 ? -17.981 -1.034 28.212 1.00 86.62 263 ARG A N 1
ATOM 1994 C CA . ARG A 1 263 ? -17.467 0.270 28.653 1.00 86.62 263 ARG A CA 1
ATOM 1995 C C . ARG A 1 263 ? -15.978 0.312 28.359 1.00 86.62 263 ARG A C 1
ATOM 1997 O O . ARG A 1 263 ? -15.231 -0.481 28.920 1.00 86.62 263 ARG A O 1
ATOM 2004 N N . VAL A 1 264 ? -15.561 1.213 27.480 1.00 90.38 264 VAL A N 1
ATOM 2005 C CA . VAL A 1 264 ? -14.167 1.323 27.033 1.00 90.38 264 VAL A CA 1
ATOM 2006 C C . VAL A 1 264 ? -13.757 2.781 26.899 1.00 90.38 264 VAL A C 1
ATOM 2008 O O . VAL A 1 264 ? -14.609 3.662 26.847 1.00 90.38 264 VAL A O 1
ATOM 2011 N N . THR A 1 265 ? -12.461 3.057 26.811 1.00 92.31 265 THR A N 1
ATOM 2012 C CA . THR A 1 265 ? -11.971 4.362 26.350 1.00 92.31 265 THR A CA 1
ATOM 2013 C C . THR A 1 265 ? -11.399 4.222 24.944 1.00 92.31 265 THR A C 1
ATOM 2015 O O . THR A 1 265 ? -10.883 3.162 24.583 1.00 92.31 265 THR A O 1
ATOM 2018 N N . THR A 1 266 ? -11.454 5.289 24.143 1.00 92.00 266 THR A N 1
ATOM 2019 C CA . THR A 1 266 ? -10.840 5.299 22.804 1.00 92.00 266 THR A CA 1
ATOM 2020 C C . THR A 1 266 ? -9.363 4.916 22.864 1.00 92.00 266 THR A C 1
ATOM 2022 O O . THR A 1 266 ? -8.893 4.144 22.036 1.00 92.00 266 THR A O 1
ATOM 2025 N N . HIS A 1 267 ? -8.642 5.416 23.870 1.00 93.19 267 HIS A N 1
ATOM 2026 C CA . HIS A 1 267 ? -7.217 5.157 24.052 1.00 93.19 267 HIS A CA 1
ATOM 2027 C C . HIS A 1 267 ? -6.926 3.677 24.342 1.00 93.19 267 HIS A C 1
ATOM 2029 O O . HIS A 1 267 ? -5.993 3.113 23.774 1.00 93.19 267 HIS A O 1
ATOM 2035 N N . ASP A 1 268 ? -7.733 3.018 25.178 1.00 92.50 268 ASP A N 1
ATOM 2036 C CA . ASP A 1 268 ? -7.535 1.597 25.489 1.00 92.50 268 ASP A CA 1
ATOM 2037 C C . ASP A 1 268 ? -7.797 0.713 24.269 1.00 92.50 268 ASP A C 1
ATOM 2039 O O . ASP A 1 268 ? -7.027 -0.208 23.992 1.00 92.50 268 ASP A O 1
ATOM 2043 N N . VAL A 1 269 ? -8.849 1.023 23.503 1.00 93.56 269 VAL A N 1
ATOM 2044 C CA . VAL A 1 269 ? -9.156 0.317 22.251 1.00 93.56 269 VAL A CA 1
ATOM 2045 C C . VAL A 1 269 ? -8.047 0.550 21.224 1.00 93.56 269 VAL A C 1
ATOM 2047 O O . VAL A 1 269 ? -7.563 -0.405 20.623 1.00 93.56 269 VAL A O 1
ATOM 2050 N N . ALA A 1 270 ? -7.584 1.791 21.069 1.00 94.56 270 ALA A N 1
ATOM 2051 C CA . ALA A 1 270 ? -6.477 2.150 20.185 1.00 94.56 270 ALA A CA 1
ATOM 2052 C C . ALA A 1 270 ? -5.184 1.406 20.541 1.00 94.56 270 ALA A C 1
ATOM 2054 O O . ALA A 1 270 ? -4.537 0.835 19.663 1.00 94.56 270 ALA A O 1
ATOM 2055 N N . LYS A 1 271 ? -4.855 1.308 21.835 1.00 93.50 271 LYS A N 1
ATOM 2056 C CA . LYS A 1 271 ? -3.698 0.551 22.325 1.00 93.50 271 LYS A CA 1
ATOM 2057 C C . LYS A 1 271 ? -3.819 -0.945 22.026 1.00 93.50 271 LYS A C 1
ATOM 2059 O O . LYS A 1 271 ? -2.849 -1.539 21.559 1.00 93.50 271 LYS A O 1
ATOM 2064 N N . LYS A 1 272 ? -4.994 -1.548 22.256 1.00 93.06 272 LYS A N 1
ATOM 2065 C CA . LYS A 1 272 ? -5.261 -2.967 21.946 1.00 93.06 272 LYS A CA 1
ATOM 2066 C C . LYS A 1 272 ? -5.170 -3.249 20.443 1.00 93.06 272 LYS A C 1
ATOM 2068 O O . LYS A 1 272 ? -4.542 -4.220 20.035 1.00 93.06 272 LYS A O 1
ATOM 2073 N N . LEU A 1 273 ? -5.749 -2.375 19.620 1.00 93.94 273 LEU A N 1
ATOM 2074 C CA . LEU A 1 273 ? -5.763 -2.508 18.160 1.00 93.94 273 LEU A CA 1
ATOM 2075 C C . LEU A 1 273 ? -4.456 -2.077 17.487 1.00 93.94 273 LEU A C 1
ATOM 2077 O O . LEU A 1 273 ? -4.257 -2.380 16.309 1.00 93.94 273 LEU A O 1
ATOM 2081 N N . ARG A 1 274 ? -3.580 -1.375 18.218 1.00 94.56 274 ARG A N 1
ATOM 2082 C CA . ARG A 1 274 ? -2.397 -0.681 17.691 1.00 94.56 274 ARG A CA 1
ATOM 2083 C C . ARG A 1 274 ? -2.765 0.224 16.513 1.00 94.56 274 ARG A C 1
ATOM 2085 O O . ARG A 1 274 ? -2.179 0.134 15.435 1.00 94.56 274 ARG A O 1
ATOM 2092 N N . LEU A 1 275 ? -3.776 1.058 16.713 1.00 95.56 275 LEU A N 1
ATOM 2093 C CA . LEU A 1 275 ? -4.226 2.075 15.763 1.00 95.56 275 LEU A CA 1
ATOM 2094 C C . LEU A 1 275 ? -4.156 3.450 16.421 1.00 95.56 275 LEU A C 1
ATOM 2096 O O . LEU A 1 275 ? -4.095 3.540 17.647 1.00 95.56 275 LEU A O 1
ATOM 2100 N N . ASP A 1 276 ? -4.190 4.505 15.612 1.00 95.00 276 ASP A N 1
ATOM 2101 C CA . ASP A 1 276 ? -4.341 5.855 16.137 1.00 95.00 276 ASP A CA 1
ATOM 2102 C C . ASP A 1 276 ? -5.713 6.026 16.814 1.00 95.00 276 ASP A C 1
ATOM 2104 O O . ASP A 1 276 ? -6.728 5.477 16.370 1.00 95.00 276 ASP A O 1
ATOM 2108 N N . ALA A 1 277 ? -5.755 6.783 17.912 1.00 94.06 277 ALA A N 1
ATOM 2109 C CA . ALA A 1 277 ? -6.979 6.970 18.683 1.00 94.06 277 ALA A CA 1
ATOM 2110 C C . ALA A 1 277 ? -8.074 7.696 17.886 1.00 94.06 277 ALA A C 1
ATOM 2112 O O . ALA A 1 277 ? -9.257 7.391 18.062 1.00 94.06 277 ALA A O 1
ATOM 2113 N N . SER A 1 278 ? -7.705 8.624 17.000 1.00 93.81 278 SER A N 1
ATOM 2114 C CA . SER A 1 278 ? -8.666 9.331 16.152 1.00 93.81 278 SER A CA 1
ATOM 2115 C C . SER A 1 278 ? -9.324 8.389 15.141 1.00 93.81 278 SER A C 1
ATOM 2117 O O . SER A 1 278 ? -10.551 8.389 15.031 1.00 93.81 278 SER A O 1
ATOM 2119 N N . ASP A 1 279 ? -8.547 7.502 14.511 1.00 95.88 279 ASP A N 1
ATOM 2120 C CA . ASP A 1 279 ? -9.054 6.510 13.555 1.00 95.88 279 ASP A CA 1
ATOM 2121 C C . ASP A 1 279 ? -9.985 5.491 14.234 1.00 95.88 279 ASP A C 1
ATOM 2123 O O . ASP A 1 279 ? -11.015 5.100 13.673 1.00 95.88 279 ASP A O 1
ATOM 2127 N N . VAL A 1 280 ? -9.669 5.084 15.472 1.00 95.44 280 VAL A N 1
ATOM 2128 C CA . VAL A 1 280 ? -10.555 4.226 16.276 1.00 95.44 280 VAL A CA 1
ATOM 2129 C C . VAL A 1 280 ? -11.867 4.937 16.586 1.00 95.44 280 VAL A C 1
ATOM 2131 O O . VAL A 1 280 ? -12.933 4.359 16.370 1.00 95.44 280 VAL A O 1
ATOM 2134 N N . LEU A 1 281 ? -11.814 6.178 17.075 1.00 94.00 281 LEU A N 1
ATOM 2135 C CA . LEU A 1 281 ? -13.018 6.941 17.405 1.00 94.00 281 LEU A CA 1
ATOM 2136 C C . LEU A 1 281 ? -13.912 7.125 16.175 1.00 94.00 281 LEU A C 1
ATOM 2138 O O . LEU A 1 281 ? -15.105 6.826 16.235 1.00 94.00 281 LEU A O 1
ATOM 2142 N N . GLU A 1 282 ? -13.326 7.566 15.061 1.00 94.44 282 GLU A N 1
ATOM 2143 C CA . GLU A 1 282 ? -14.017 7.763 13.786 1.00 94.44 282 GLU A CA 1
ATOM 2144 C C . GLU A 1 282 ? -14.673 6.457 13.310 1.00 94.44 282 GLU A C 1
ATOM 2146 O O . GLU A 1 282 ? -15.844 6.441 12.924 1.00 94.44 282 GLU A O 1
ATOM 2151 N N . THR A 1 283 ? -13.966 5.331 13.426 1.00 95.69 283 THR A N 1
ATOM 2152 C CA . THR A 1 283 ? -14.479 4.015 13.027 1.00 95.69 283 THR A CA 1
ATOM 2153 C C . THR A 1 283 ? -15.635 3.543 13.904 1.00 95.69 283 THR A C 1
ATOM 2155 O O . THR A 1 283 ? -16.655 3.099 13.382 1.00 95.69 283 THR A O 1
ATOM 2158 N N . VAL A 1 284 ? -15.513 3.630 15.229 1.00 93.44 284 VAL A N 1
ATOM 2159 C CA . VAL A 1 284 ? -16.549 3.149 16.159 1.00 93.44 284 VAL A CA 1
ATOM 2160 C C . VAL A 1 284 ? -17.823 3.998 16.050 1.00 93.44 284 VAL A C 1
ATOM 2162 O O . VAL A 1 284 ? -18.928 3.451 16.106 1.00 93.44 284 VAL A O 1
ATOM 2165 N N . LEU A 1 285 ? -17.685 5.312 15.833 1.00 92.88 285 LEU A N 1
ATOM 2166 C CA . LEU A 1 285 ? -18.809 6.205 15.533 1.00 92.88 285 LEU A CA 1
ATOM 2167 C C . LEU A 1 285 ? -19.483 5.831 14.209 1.00 92.88 285 LEU A C 1
ATOM 2169 O O . LEU A 1 285 ? -20.700 5.666 14.169 1.00 92.88 285 LEU A O 1
ATOM 2173 N N . ARG A 1 286 ? -18.698 5.630 13.142 1.00 93.62 286 ARG A N 1
ATOM 2174 C CA . ARG A 1 286 ? -19.202 5.238 11.815 1.00 93.62 286 ARG A CA 1
ATOM 2175 C C . ARG A 1 286 ? -19.923 3.890 11.826 1.00 93.62 286 ARG A C 1
ATOM 2177 O O . ARG A 1 286 ? -20.886 3.710 11.090 1.00 93.62 286 ARG A O 1
ATOM 2184 N N . LEU A 1 287 ? -19.479 2.953 12.662 1.00 91.25 287 LEU A N 1
ATOM 2185 C CA . LEU A 1 287 ? -20.135 1.657 12.852 1.00 91.25 287 LEU A CA 1
ATOM 2186 C C . LEU A 1 287 ? -21.433 1.740 13.676 1.00 91.25 287 LEU A C 1
ATOM 2188 O O . LEU A 1 287 ? -22.111 0.727 13.825 1.00 91.25 287 LEU A O 1
ATOM 2192 N N . GLY A 1 288 ? -21.780 2.908 14.231 1.00 90.00 288 GLY A N 1
ATOM 2193 C CA . GLY A 1 288 ? -22.981 3.083 15.049 1.00 90.00 288 GLY A CA 1
ATOM 2194 C C . GLY A 1 288 ? -22.923 2.353 16.394 1.00 90.00 288 GLY A C 1
ATOM 2195 O O . GLY A 1 288 ? -23.961 2.071 16.984 1.00 90.00 288 GLY A O 1
ATOM 2196 N N . LEU A 1 289 ? -21.721 2.025 16.882 1.00 88.06 289 LEU A N 1
ATOM 2197 C CA . LEU A 1 289 ? -21.546 1.263 18.122 1.00 88.06 289 LEU A CA 1
ATOM 2198 C C . LEU A 1 289 ? -21.657 2.136 19.374 1.00 88.06 289 LEU A C 1
ATOM 2200 O O . LEU A 1 289 ? -21.930 1.619 20.454 1.00 88.06 289 LEU A O 1
ATOM 2204 N N . VAL A 1 290 ? -21.420 3.446 19.268 1.00 90.19 290 VAL A N 1
ATOM 2205 C CA . VAL A 1 290 ? -21.443 4.357 20.422 1.00 90.19 290 VAL A CA 1
ATOM 2206 C C . VAL A 1 290 ? -22.884 4.675 20.814 1.00 90.19 290 VAL A C 1
ATOM 2208 O O . VAL A 1 290 ? -23.604 5.328 20.068 1.00 90.19 290 VAL A O 1
ATOM 2211 N N . HIS A 1 291 ? -23.284 4.270 22.019 1.00 87.06 291 HIS A N 1
ATOM 2212 C CA . HIS A 1 291 ? -24.597 4.601 22.576 1.00 87.06 291 HIS A CA 1
ATOM 2213 C C . HIS A 1 291 ? -24.566 5.865 23.442 1.00 87.06 291 HIS A C 1
ATOM 2215 O O . HIS A 1 291 ? -25.462 6.701 23.362 1.00 87.06 291 HIS A O 1
ATOM 2221 N N . ARG A 1 292 ? -23.543 6.008 24.294 1.00 85.62 292 ARG A N 1
ATOM 2222 C CA . ARG A 1 292 ? -23.377 7.173 25.175 1.00 85.62 292 ARG A CA 1
ATOM 2223 C C . ARG A 1 292 ? -21.904 7.478 25.398 1.00 85.62 292 ARG A C 1
ATOM 2225 O O . ARG A 1 292 ? -21.090 6.562 25.524 1.00 85.62 292 ARG A O 1
ATOM 2232 N N . THR A 1 293 ? -21.589 8.761 25.505 1.00 83.56 293 THR A N 1
ATOM 2233 C CA . THR A 1 293 ? -20.295 9.262 25.966 1.00 83.56 293 THR A CA 1
ATOM 2234 C C . THR A 1 293 ? -20.429 9.748 27.411 1.00 83.56 293 THR A C 1
ATOM 2236 O O . THR A 1 293 ? -21.338 10.505 27.749 1.00 83.56 293 THR A O 1
ATOM 2239 N N . GLU A 1 294 ? -19.552 9.277 28.295 1.00 82.62 294 GLU A N 1
ATOM 2240 C CA . GLU A 1 294 ? -19.485 9.692 29.702 1.00 82.62 294 GLU A CA 1
ATOM 2241 C C . GLU A 1 294 ? -18.066 10.207 29.979 1.00 82.62 294 GLU A C 1
ATOM 2243 O O . GLU A 1 294 ? -17.161 9.467 30.369 1.00 82.62 294 GLU A O 1
ATOM 2248 N N . GLY A 1 295 ? -17.835 11.490 29.684 1.00 83.62 295 GLY A N 1
ATOM 2249 C CA . GLY A 1 295 ? -16.493 12.071 29.698 1.00 83.62 295 GLY A CA 1
ATOM 2250 C C . GLY A 1 295 ? -15.601 11.440 28.623 1.00 83.62 295 GLY A C 1
ATOM 2251 O O . GLY A 1 295 ? -15.869 11.588 27.435 1.00 83.62 295 GLY A O 1
ATOM 2252 N N . ARG A 1 296 ? -14.539 10.733 29.040 1.00 82.81 296 ARG A N 1
ATOM 2253 C CA . ARG A 1 296 ? -13.618 10.002 28.139 1.00 82.81 296 ARG A CA 1
ATOM 2254 C C . ARG A 1 296 ? -14.036 8.549 27.872 1.00 82.81 296 ARG A C 1
ATOM 2256 O O . ARG A 1 296 ? -13.401 7.877 27.060 1.00 82.81 296 ARG A O 1
ATOM 2263 N N . ALA A 1 297 ? -15.063 8.055 28.563 1.00 86.88 297 ALA A N 1
ATOM 2264 C CA . ALA A 1 297 ? -15.562 6.699 28.386 1.00 86.88 297 ALA A CA 1
ATOM 2265 C C . ALA A 1 297 ? -16.618 6.640 27.273 1.00 86.88 297 ALA A C 1
ATOM 2267 O O . ALA A 1 297 ? -17.520 7.478 27.192 1.00 86.88 297 ALA A O 1
ATOM 2268 N N . LEU A 1 298 ? -16.515 5.607 26.444 1.00 89.06 298 LEU A N 1
ATOM 2269 C CA . LEU A 1 298 ? -17.486 5.215 25.436 1.00 89.06 298 LEU A CA 1
ATOM 2270 C C . LEU A 1 298 ? -18.262 4.003 25.951 1.00 89.06 298 LEU A C 1
ATOM 2272 O O . LEU A 1 298 ? -17.681 2.965 26.282 1.00 89.06 298 LEU A O 1
ATOM 2276 N N . LYS A 1 299 ? -19.589 4.123 25.991 1.00 88.62 299 LYS A N 1
ATOM 2277 C CA . LYS A 1 299 ? -20.482 2.982 26.178 1.00 88.62 299 LYS A CA 1
ATOM 2278 C C . LYS A 1 299 ? -20.857 2.445 24.802 1.00 88.62 299 LYS A C 1
ATOM 2280 O O . LYS A 1 299 ? -21.650 3.072 24.095 1.00 88.62 299 LYS A O 1
ATOM 2285 N N . LEU A 1 300 ? -20.269 1.311 24.434 1.00 88.69 300 LEU A N 1
ATOM 2286 C CA . LEU A 1 300 ? -20.555 0.623 23.184 1.00 88.69 300 LEU A CA 1
ATOM 2287 C C . LEU A 1 300 ? -21.710 -0.351 23.364 1.00 88.69 300 LEU A C 1
ATOM 2289 O O . LEU A 1 300 ? -21.811 -1.038 24.383 1.00 88.69 300 LEU A O 1
ATOM 2293 N N . LEU A 1 301 ? -22.563 -0.399 22.355 1.00 86.88 301 LEU A N 1
ATOM 2294 C CA . LEU A 1 301 ? -23.723 -1.260 22.281 1.00 86.88 301 LEU A CA 1
ATOM 2295 C C . LEU A 1 301 ? -23.575 -2.113 21.030 1.00 86.88 301 LEU A C 1
ATOM 2297 O O . LEU A 1 301 ? -23.554 -1.599 19.915 1.00 86.88 301 LEU A O 1
ATOM 2301 N N . VAL A 1 302 ? -23.429 -3.416 21.238 1.00 84.44 302 VAL A N 1
ATOM 2302 C CA . VAL A 1 302 ? -23.148 -4.375 20.175 1.00 84.44 302 VAL A CA 1
ATOM 2303 C C . VAL A 1 302 ? -24.337 -5.331 20.071 1.00 84.44 302 VAL A C 1
ATOM 2305 O O . VAL A 1 302 ? -24.467 -6.245 20.891 1.00 84.44 302 VAL A O 1
ATOM 2308 N N . PRO A 1 303 ? -25.239 -5.134 19.091 1.00 81.81 303 PRO A N 1
ATOM 2309 C CA . PRO A 1 303 ? -26.328 -6.069 18.849 1.00 81.81 303 PRO A CA 1
ATOM 2310 C C . PRO A 1 303 ? -25.765 -7.442 18.440 1.00 81.81 303 PRO A C 1
ATOM 2312 O O . PRO A 1 303 ? -24.992 -7.503 17.479 1.00 81.81 303 PRO A O 1
ATOM 2315 N N . PRO A 1 304 ? -26.160 -8.551 19.095 1.00 76.19 304 PRO A N 1
ATOM 2316 C CA . PRO A 1 304 ? -25.613 -9.879 18.799 1.00 76.19 304 PRO A CA 1
ATOM 2317 C C . PRO A 1 304 ? -25.783 -10.306 17.335 1.00 76.19 304 PRO A C 1
ATOM 2319 O O . PRO A 1 304 ? -24.869 -10.876 16.749 1.00 76.19 304 PRO A O 1
ATOM 2322 N N . ALA A 1 305 ? -26.920 -9.971 16.715 1.00 79.44 305 ALA A N 1
ATOM 2323 C CA . ALA A 1 305 ? -27.180 -10.270 15.306 1.00 79.44 305 ALA A CA 1
ATOM 2324 C C . ALA A 1 305 ? -26.252 -9.495 14.354 1.00 79.44 305 ALA A C 1
ATOM 2326 O O . ALA A 1 305 ? -25.764 -10.057 13.374 1.00 79.44 305 ALA A O 1
ATOM 2327 N N . LEU A 1 306 ? -25.971 -8.222 14.664 1.00 81.75 306 LEU A N 1
ATOM 2328 C CA . LEU A 1 306 ? -25.034 -7.408 13.889 1.00 81.75 306 LEU A CA 1
ATOM 2329 C C . LEU A 1 306 ? -23.615 -7.957 14.031 1.00 81.75 306 LEU A C 1
ATOM 2331 O O . LEU A 1 306 ? -22.941 -8.153 13.026 1.00 81.75 306 LEU A O 1
ATOM 2335 N N . ALA A 1 307 ? -23.194 -8.270 15.260 1.00 77.25 307 ALA A N 1
ATOM 2336 C CA . ALA A 1 307 ? -21.904 -8.900 15.504 1.00 77.25 307 ALA A CA 1
ATOM 2337 C C . ALA A 1 307 ? -21.778 -10.218 14.729 1.00 77.25 307 ALA A C 1
ATOM 2339 O O . ALA A 1 307 ? -20.802 -10.393 14.013 1.00 77.25 307 ALA A O 1
ATOM 2340 N N . ALA A 1 308 ? -22.773 -11.109 14.794 1.00 76.88 308 ALA A N 1
ATOM 2341 C CA . ALA A 1 308 ? -22.782 -12.378 14.062 1.00 76.88 308 ALA A CA 1
ATOM 2342 C C . ALA A 1 308 ? -22.672 -12.193 12.540 1.00 76.88 308 ALA A C 1
ATOM 2344 O O . ALA A 1 308 ? -21.872 -12.869 11.890 1.00 76.88 308 ALA A O 1
ATOM 2345 N N . HIS A 1 309 ? -23.432 -11.254 11.972 1.00 83.31 309 HIS A N 1
ATOM 2346 C CA . HIS A 1 309 ? -23.366 -10.940 10.545 1.00 83.31 309 HIS A CA 1
ATOM 2347 C C . HIS A 1 309 ? -21.981 -10.421 10.135 1.00 83.31 309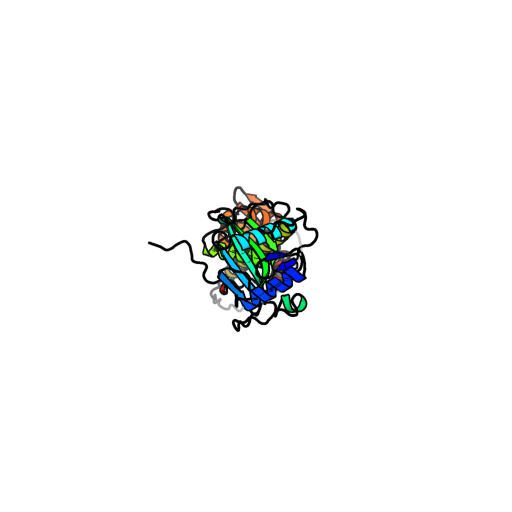 HIS A C 1
ATOM 2349 O O . HIS A 1 309 ? -21.410 -10.846 9.128 1.00 83.31 309 HIS A O 1
ATOM 2355 N N . GLU A 1 310 ? -21.424 -9.519 10.937 1.00 82.50 310 GLU A N 1
ATOM 2356 C CA . GLU A 1 310 ? -20.120 -8.911 10.700 1.00 82.50 310 GLU A CA 1
ATOM 2357 C C . GLU A 1 310 ? -18.979 -9.918 10.867 1.00 82.50 310 GLU A C 1
ATOM 2359 O O . GLU A 1 310 ? -18.088 -9.975 10.022 1.00 82.50 310 GLU A O 1
ATOM 2364 N N . ILE A 1 311 ? -19.056 -10.798 11.868 1.00 72.25 311 ILE A N 1
ATOM 2365 C CA . ILE A 1 311 ? -18.153 -11.942 12.064 1.00 72.25 311 ILE A CA 1
ATOM 2366 C C . ILE A 1 311 ? -18.073 -12.782 10.790 1.00 72.25 311 ILE A C 1
ATOM 2368 O O . ILE A 1 311 ? -16.988 -13.073 10.284 1.00 72.25 311 ILE A O 1
ATOM 2372 N N . ASP A 1 312 ? -19.231 -13.180 10.272 1.00 79.31 312 ASP A N 1
ATOM 2373 C CA . ASP A 1 312 ? -19.335 -14.042 9.101 1.00 79.31 312 ASP A CA 1
ATOM 2374 C C . ASP A 1 312 ? -18.826 -13.326 7.838 1.00 79.31 312 ASP A C 1
ATOM 2376 O O . ASP A 1 312 ? -18.103 -13.897 7.018 1.00 79.31 312 ASP A O 1
ATOM 2380 N N . ARG A 1 313 ? -19.105 -12.022 7.708 1.00 82.88 313 ARG A N 1
ATOM 2381 C CA . ARG A 1 313 ? -18.537 -11.185 6.643 1.00 82.88 313 ARG A CA 1
ATOM 2382 C C . ARG A 1 313 ? -17.012 -11.129 6.713 1.00 82.88 313 ARG A C 1
ATOM 2384 O O . ARG A 1 313 ? -16.367 -11.344 5.690 1.00 82.88 313 ARG A O 1
ATOM 2391 N N . VAL A 1 314 ? -16.444 -10.873 7.893 1.00 74.94 314 VAL A N 1
ATOM 2392 C CA . VAL A 1 314 ? -14.993 -10.780 8.107 1.00 74.94 314 VAL A CA 1
ATOM 2393 C C . VAL A 1 314 ? -14.307 -12.113 7.807 1.00 74.94 314 VAL A C 1
ATOM 2395 O O . VAL A 1 314 ? -13.283 -12.121 7.124 1.00 74.94 314 VAL A O 1
ATOM 2398 N N . ARG A 1 315 ? -14.897 -13.241 8.223 1.00 73.69 315 ARG A N 1
ATOM 2399 C CA . ARG A 1 315 ? -14.386 -14.593 7.931 1.00 73.69 315 ARG A CA 1
ATOM 2400 C C . ARG A 1 315 ? -14.362 -14.930 6.440 1.00 73.69 315 ARG A C 1
ATOM 2402 O O . ARG A 1 315 ? -13.471 -15.649 6.005 1.00 73.69 315 ARG A O 1
ATOM 2409 N N . ARG A 1 316 ? -15.315 -14.412 5.658 1.00 73.50 316 ARG A N 1
ATOM 2410 C CA . ARG A 1 316 ? -15.385 -14.622 4.200 1.00 73.50 316 ARG A CA 1
ATOM 2411 C C . ARG A 1 316 ? -14.455 -13.722 3.390 1.00 73.50 316 ARG A C 1
ATOM 2413 O O . ARG A 1 316 ? -14.315 -13.918 2.184 1.00 73.50 316 ARG A O 1
ATOM 2420 N N . THR A 1 317 ? -13.864 -12.701 4.003 1.00 66.81 317 THR A N 1
ATOM 2421 C CA . THR A 1 317 ? -12.965 -11.789 3.289 1.00 66.81 317 THR A CA 1
ATOM 2422 C C . THR A 1 317 ? -11.659 -12.479 2.890 1.00 66.81 317 THR A C 1
ATOM 2424 O O . THR A 1 317 ? -11.222 -13.407 3.559 1.00 66.81 317 THR A O 1
ATOM 2427 N N . ALA A 1 318 ? -11.055 -12.013 1.786 1.00 56.09 318 ALA A N 1
ATOM 2428 C CA . ALA A 1 318 ? -9.848 -12.573 1.170 1.00 56.09 318 ALA A CA 1
ATOM 2429 C C . ALA A 1 318 ? -8.727 -12.907 2.170 1.00 56.09 318 ALA A C 1
ATOM 2431 O O . ALA A 1 318 ? -8.603 -12.250 3.205 1.00 56.09 318 ALA A O 1
ATOM 2432 N N . ALA A 1 319 ? -7.908 -13.903 1.803 1.00 64.25 319 ALA A N 1
ATOM 2433 C CA . ALA A 1 319 ? -6.814 -14.426 2.616 1.00 64.25 319 ALA A CA 1
ATOM 2434 C C . ALA A 1 319 ? -5.997 -13.289 3.265 1.00 64.25 319 ALA A C 1
ATOM 2436 O O . ALA A 1 319 ? -5.587 -12.358 2.562 1.00 64.25 319 ALA A O 1
ATOM 2437 N N . PRO A 1 320 ? -5.806 -13.329 4.593 1.00 69.75 320 PRO A N 1
ATOM 2438 C CA . PRO A 1 320 ? -5.195 -12.234 5.333 1.00 69.75 320 PRO A CA 1
ATOM 2439 C C . PRO A 1 320 ? -3.729 -12.044 4.936 1.00 69.75 320 PRO A C 1
ATOM 2441 O O . PRO A 1 320 ? -3.038 -13.008 4.604 1.00 69.75 320 PRO A O 1
ATOM 2444 N N . PHE A 1 321 ? -3.229 -10.808 5.035 1.00 84.19 321 PHE A N 1
ATOM 2445 C CA . PHE A 1 321 ? -1.793 -10.549 4.992 1.00 84.19 321 PHE A CA 1
ATOM 2446 C C . PHE A 1 321 ? -1.045 -11.430 6.000 1.00 84.19 321 PHE A C 1
ATOM 2448 O O . PHE A 1 321 ? -1.262 -11.366 7.213 1.00 84.19 321 PHE A O 1
ATOM 2455 N N . ARG A 1 322 ? -0.128 -12.234 5.468 1.00 89.00 322 ARG A N 1
ATOM 2456 C CA . ARG A 1 322 ? 0.712 -13.177 6.205 1.00 89.00 322 ARG A CA 1
ATOM 2457 C C . ARG A 1 322 ? 1.917 -12.480 6.828 1.00 89.00 322 ARG A C 1
ATOM 2459 O O . ARG A 1 322 ? 3.006 -12.464 6.254 1.00 89.00 322 ARG A O 1
ATOM 2466 N N . ALA A 1 323 ? 1.720 -11.845 7.981 1.00 87.31 323 ALA A N 1
ATOM 2467 C CA . ALA A 1 323 ? 2.745 -11.036 8.646 1.00 87.31 323 ALA A CA 1
ATOM 2468 C C . ALA A 1 323 ? 4.047 -11.796 8.964 1.00 87.31 323 ALA A C 1
ATOM 2470 O O . ALA A 1 323 ? 5.105 -11.175 9.082 1.00 87.31 323 ALA A O 1
ATOM 2471 N N . GLU A 1 324 ? 3.991 -13.122 9.064 1.00 88.75 324 GLU A N 1
ATOM 2472 C CA . GLU A 1 324 ? 5.135 -14.016 9.228 1.00 88.75 324 GLU A CA 1
ATOM 2473 C C . GLU A 1 324 ? 6.083 -14.030 8.017 1.00 88.75 324 GLU A C 1
ATOM 2475 O O . GLU A 1 324 ? 7.276 -14.275 8.176 1.00 88.75 324 GLU A O 1
ATOM 2480 N N . LEU A 1 325 ? 5.588 -13.711 6.815 1.00 91.19 325 LEU A N 1
ATOM 2481 C CA . LEU A 1 325 ? 6.399 -13.685 5.593 1.00 91.19 325 LEU A CA 1
ATOM 2482 C C . LEU A 1 325 ? 7.229 -12.406 5.447 1.00 91.19 325 LEU A C 1
ATOM 2484 O O . LEU A 1 325 ? 8.092 -12.337 4.571 1.00 91.19 325 LEU A O 1
ATOM 2488 N N . LEU A 1 326 ? 6.985 -11.394 6.283 1.00 91.19 326 LEU A N 1
ATOM 2489 C CA . LEU A 1 326 ? 7.742 -10.147 6.272 1.00 91.19 326 LEU A CA 1
ATOM 2490 C C . LEU A 1 326 ? 9.132 -10.389 6.910 1.00 91.19 326 LEU A C 1
ATOM 2492 O O . LEU A 1 326 ? 9.235 -10.899 8.027 1.00 91.19 326 LEU A O 1
ATOM 2496 N N . ARG A 1 327 ? 10.214 -9.993 6.235 1.00 90.50 327 ARG A N 1
ATOM 2497 C CA . ARG A 1 327 ? 11.633 -10.278 6.533 1.00 90.50 327 ARG A CA 1
ATOM 2498 C C . ARG A 1 327 ? 12.441 -8.981 6.612 1.00 90.50 327 ARG A C 1
ATOM 2500 O O . ARG A 1 327 ? 12.076 -7.988 5.997 1.00 90.50 327 ARG A O 1
ATOM 2507 N N . GLY A 1 328 ? 13.556 -8.983 7.346 1.00 75.81 328 GLY A N 1
ATOM 2508 C CA . GLY A 1 328 ? 14.581 -7.925 7.262 1.00 75.81 328 GLY A CA 1
ATOM 2509 C C . GLY A 1 328 ? 14.177 -6.515 7.725 1.00 75.81 328 GLY A C 1
ATOM 2510 O O . GLY A 1 328 ? 14.989 -5.596 7.628 1.00 75.81 328 GLY A O 1
ATOM 2511 N N . VAL A 1 329 ? 12.960 -6.326 8.245 1.00 70.06 329 VAL A N 1
ATOM 2512 C CA . VAL A 1 329 ? 12.537 -5.082 8.904 1.00 70.06 329 VAL A CA 1
ATOM 2513 C C . VAL A 1 329 ? 13.101 -5.100 10.322 1.00 70.06 329 VAL A C 1
ATOM 2515 O O . VAL A 1 329 ? 12.509 -5.694 11.220 1.00 70.06 329 VAL A O 1
ATOM 2518 N N . THR A 1 330 ? 14.285 -4.520 10.500 1.00 51.34 330 THR A N 1
ATOM 2519 C CA . THR A 1 330 ? 14.948 -4.416 11.803 1.00 51.34 330 THR A CA 1
ATOM 2520 C C . THR A 1 330 ? 14.170 -3.475 12.715 1.00 51.34 330 THR A C 1
ATOM 2522 O O . THR A 1 330 ? 13.823 -2.362 12.316 1.00 51.34 330 THR A O 1
ATOM 2525 N N . THR A 1 331 ? 13.920 -3.923 13.943 1.00 44.81 331 THR A N 1
ATOM 2526 C CA . THR A 1 331 ? 13.407 -3.100 15.036 1.00 44.81 331 THR A CA 1
ATOM 2527 C C . THR A 1 331 ? 14.391 -1.966 15.294 1.00 44.81 331 THR A C 1
ATOM 2529 O O . THR A 1 331 ? 15.530 -2.203 15.691 1.00 44.81 331 THR A O 1
ATOM 2532 N N . THR A 1 332 ? 13.983 -0.721 15.064 1.00 42.31 332 THR A N 1
ATOM 2533 C CA . THR A 1 332 ? 14.694 0.435 15.618 1.00 42.31 332 THR A CA 1
ATOM 2534 C C . THR A 1 332 ? 14.437 0.444 17.122 1.00 42.31 332 THR A C 1
ATOM 2536 O O . THR A 1 332 ? 13.464 1.028 17.585 1.00 42.31 332 THR A O 1
ATOM 2539 N N . GLY A 1 333 ? 15.250 -0.300 17.869 1.00 40.12 333 GLY A N 1
ATOM 2540 C CA . GLY A 1 333 ? 15.142 -0.424 19.320 1.00 40.12 333 GLY A CA 1
ATOM 2541 C C . GLY A 1 333 ? 15.931 -1.622 19.827 1.00 40.12 333 GLY A C 1
ATOM 2542 O O . GLY A 1 333 ? 15.381 -2.714 19.938 1.00 40.12 333 GLY A O 1
ATOM 2543 N N . GLY A 1 334 ? 17.223 -1.416 20.081 1.00 33.38 334 GLY A N 1
ATOM 2544 C CA . GLY A 1 334 ? 18.121 -2.433 20.626 1.00 33.38 334 GLY A CA 1
ATOM 2545 C C . GLY A 1 334 ? 19.573 -2.217 20.211 1.00 33.38 334 GLY A C 1
ATOM 2546 O O . GLY A 1 334 ? 20.138 -3.045 19.505 1.00 33.38 334 GLY A O 1
ATOM 2547 N N . SER A 1 335 ? 20.157 -1.095 20.614 1.00 29.08 335 SER A N 1
ATOM 2548 C CA . SER A 1 335 ? 21.605 -0.957 20.769 1.00 29.08 335 SER A CA 1
ATOM 2549 C C . SER A 1 335 ? 21.822 -0.240 22.095 1.00 29.08 335 SER A C 1
ATOM 2551 O O . SER A 1 335 ? 21.229 0.826 22.285 1.00 29.08 335 SER A O 1
ATOM 2553 N N . ASP A 1 336 ? 22.568 -0.913 22.970 1.00 29.80 336 ASP A N 1
ATOM 2554 C CA . ASP A 1 336 ? 22.954 -0.537 24.336 1.00 29.80 336 ASP A CA 1
ATOM 2555 C C . ASP A 1 336 ? 23.435 0.914 24.496 1.00 29.80 336 ASP A C 1
ATOM 2557 O O . ASP A 1 336 ? 24.065 1.449 23.550 1.00 29.80 336 ASP A O 1
#

Secondary structure (DSSP, 8-state):
----TTS--SS-EE-TTT--EESSHHHHHHHHHHHHHTT--SB-SSEEEEEETTTTEEEEEEETTTSHHHHHHHHHHHHTT-TT------GGGEEEEEEEEETTTTTTTTSTTPPPPTT--TT--EEEEEEEEEETT-SSEEESEEEE-GGGTTTTHHHHHHHHHHHHHHHTT---EEPSSPPHHHHHHHHHHHHHHHHHHHHHHHHHHHHTTSPPPPPP--PPP--------------------------------PPEEEEEEHHHHHHHHTS-HHHHHHHHHHTT-EEEEETTEEEEEE-HHHHHHHHHHHHHSS----GGGB-----S----

Radius of gyration: 30.54 Å; chains: 1; bounding box: 89×59×84 Å

pLDDT: mean 78.63, std 21.71, range [24.7, 98.38]